Protein AF-A0A2T0BLF1-F1 (afdb_monomer)

pLDDT: mean 89.24, std 13.7, range [35.75, 98.69]

Structure (mmCIF, N/CA/C/O backbone):
data_AF-A0A2T0BLF1-F1
#
_entry.id   AF-A0A2T0BLF1-F1
#
loop_
_atom_site.group_PDB
_atom_site.id
_atom_site.type_symbol
_atom_site.label_atom_id
_atom_site.label_alt_id
_atom_site.label_comp_id
_atom_site.label_asym_id
_atom_site.label_entity_id
_atom_site.label_seq_id
_atom_site.pdbx_PDB_ins_code
_atom_site.Cartn_x
_atom_site.Cartn_y
_atom_site.Cartn_z
_atom_site.occupancy
_atom_site.B_iso_or_equiv
_atom_site.auth_seq_id
_atom_site.auth_comp_id
_atom_site.auth_asym_id
_atom_site.auth_atom_id
_atom_site.pdbx_PDB_model_num
ATOM 1 N N . MET A 1 1 ? -0.506 -10.602 37.613 1.00 50.25 1 MET A N 1
ATOM 2 C CA . MET A 1 1 ? -0.049 -10.912 36.234 1.00 50.25 1 MET A CA 1
ATOM 3 C C . MET A 1 1 ? -1.275 -11.401 35.475 1.00 50.25 1 MET A C 1
ATOM 5 O O . MET A 1 1 ? -1.813 -12.382 35.974 1.00 50.25 1 MET A O 1
ATOM 9 N N . PRO A 1 2 ? -1.836 -10.708 34.448 1.00 45.09 2 PRO A N 1
ATOM 10 C CA . PRO A 1 2 ? -1.282 -10.668 33.077 1.00 45.09 2 PRO A CA 1
ATOM 11 C C . PRO A 1 2 ? -1.835 -9.503 32.185 1.00 45.09 2 PRO A C 1
ATOM 13 O O . PRO A 1 2 ? -2.890 -9.637 31.576 1.00 45.09 2 PRO A O 1
ATOM 16 N N . ARG A 1 3 ? -1.154 -8.355 32.044 1.00 43.12 3 ARG A N 1
ATOM 17 C CA . ARG A 1 3 ? -1.547 -7.328 31.035 1.00 43.12 3 ARG A CA 1
ATOM 18 C C . ARG A 1 3 ? -0.714 -7.375 29.751 1.00 43.12 3 ARG A C 1
ATOM 20 O O . ARG A 1 3 ? -1.167 -6.913 28.720 1.00 43.12 3 ARG A O 1
ATOM 27 N N . ILE A 1 4 ? 0.479 -7.967 29.792 1.00 39.41 4 ILE A N 1
ATOM 28 C CA . ILE A 1 4 ? 1.386 -8.031 28.633 1.00 39.41 4 ILE A CA 1
ATOM 29 C C . ILE A 1 4 ? 0.916 -9.078 27.609 1.00 39.41 4 ILE A C 1
ATOM 31 O O . ILE A 1 4 ? 0.935 -8.818 26.409 1.00 39.41 4 ILE A O 1
ATOM 35 N N . TYR A 1 5 ? 0.397 -10.223 28.068 1.00 35.75 5 TYR A N 1
ATOM 36 C CA . TYR A 1 5 ? -0.096 -11.288 27.186 1.00 35.75 5 TYR A CA 1
ATOM 37 C C . TYR A 1 5 ? -1.321 -10.885 26.353 1.00 35.75 5 TYR A C 1
ATOM 39 O O . TYR A 1 5 ? -1.478 -11.378 25.237 1.00 35.75 5 TYR A O 1
ATOM 47 N N . SER A 1 6 ? -2.169 -9.971 26.847 1.00 52.12 6 SER A N 1
ATOM 48 C CA . SER A 1 6 ? -3.375 -9.566 26.115 1.00 52.12 6 SER A CA 1
ATOM 49 C C . SER A 1 6 ? -3.060 -8.740 24.864 1.00 52.12 6 SER A C 1
ATOM 51 O O . SER A 1 6 ? -3.814 -8.819 23.903 1.00 52.12 6 SER A O 1
ATOM 53 N N . TYR A 1 7 ? -1.944 -8.004 24.830 1.00 53.50 7 TYR A N 1
ATOM 54 C CA . TYR A 1 7 ? -1.519 -7.228 23.655 1.00 53.50 7 TYR A CA 1
ATOM 55 C C . TYR A 1 7 ? -0.563 -7.993 22.733 1.00 53.50 7 TYR A C 1
ATOM 57 O O . TYR A 1 7 ? -0.535 -7.730 21.532 1.00 53.50 7 TYR A O 1
ATOM 65 N N . PHE A 1 8 ? 0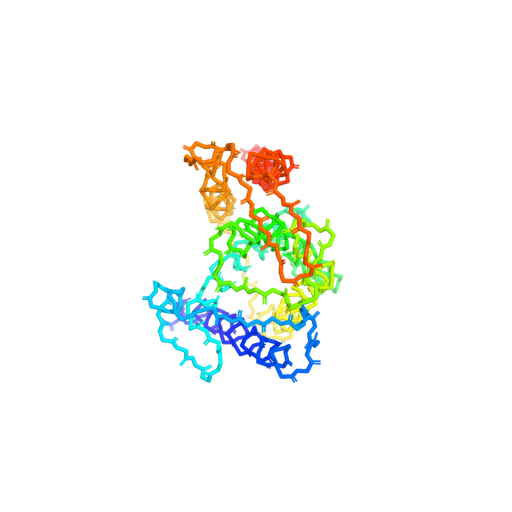.182 -8.965 23.269 1.00 59.72 8 PHE A N 1
ATOM 66 C CA . PHE A 1 8 ? 1.114 -9.777 22.485 1.00 59.72 8 PHE A CA 1
ATOM 67 C C . PHE A 1 8 ? 0.380 -10.671 21.475 1.00 59.72 8 PHE A C 1
ATOM 69 O O . PHE A 1 8 ? 0.769 -10.762 20.315 1.00 59.72 8 PHE A O 1
ATOM 76 N N . PHE A 1 9 ? -0.738 -11.271 21.891 1.00 67.25 9 PHE A N 1
ATOM 77 C CA . PHE A 1 9 ? -1.476 -12.218 21.059 1.00 67.25 9 PHE A CA 1
ATOM 78 C C . PHE A 1 9 ? -2.114 -11.582 19.801 1.00 67.25 9 PHE A C 1
ATOM 80 O O . PHE A 1 9 ? -1.948 -12.142 18.717 1.00 67.25 9 PHE A O 1
ATOM 87 N N . PRO A 1 10 ? -2.761 -10.396 19.863 1.00 82.12 10 PRO A N 1
ATOM 88 C CA . PRO A 1 10 ? -3.216 -9.690 18.664 1.00 82.12 10 PRO A CA 1
ATOM 89 C C . PRO A 1 10 ? -2.088 -9.328 17.692 1.00 82.12 10 PRO A C 1
ATOM 91 O O . PRO A 1 10 ? -2.273 -9.469 16.488 1.00 82.12 10 PRO A O 1
ATOM 94 N N . ALA A 1 11 ? -0.927 -8.891 18.192 1.00 85.25 11 ALA A N 1
ATOM 95 C CA . ALA A 1 11 ? 0.202 -8.518 17.340 1.00 85.25 11 ALA A CA 1
ATOM 96 C C . ALA A 1 11 ? 0.815 -9.739 16.633 1.00 85.25 11 ALA A C 1
ATOM 98 O O . ALA A 1 11 ? 1.053 -9.691 15.427 1.00 85.25 11 ALA A O 1
ATOM 99 N N . SER A 1 12 ? 1.007 -10.853 17.351 1.00 90.31 12 SER A N 1
ATOM 100 C CA . SER A 1 12 ? 1.487 -12.109 16.760 1.00 90.31 12 SER A CA 1
ATOM 101 C C . SER A 1 12 ? 0.500 -12.692 15.750 1.00 90.31 12 SER A C 1
ATOM 103 O O . SER A 1 12 ? 0.920 -13.190 14.709 1.00 90.31 12 SER A O 1
ATOM 105 N N . LEU A 1 13 ? -0.807 -12.607 16.020 1.00 93.31 13 LEU A N 1
ATOM 106 C CA . LEU A 1 13 ? -1.825 -13.036 15.063 1.00 93.31 13 LEU A CA 1
ATOM 107 C C . LEU A 1 13 ? -1.830 -12.147 13.819 1.00 93.31 13 LEU A C 1
ATOM 109 O O . LEU A 1 13 ? -1.896 -12.669 12.712 1.00 93.31 13 LEU A O 1
ATOM 113 N N . PHE A 1 14 ? -1.745 -10.824 13.989 1.00 94.56 14 PHE A N 1
ATOM 114 C CA . PHE A 1 14 ? -1.656 -9.902 12.861 1.00 94.56 14 PHE A CA 1
ATOM 115 C C . PHE A 1 14 ? -0.435 -10.228 11.996 1.00 94.56 14 PHE A C 1
ATOM 117 O O . PHE A 1 14 ? -0.588 -10.387 10.791 1.00 94.56 14 PHE A O 1
ATOM 124 N N . PHE A 1 15 ? 0.728 -10.456 12.617 1.00 95.56 15 PHE A N 1
ATOM 125 C CA . PHE A 1 15 ? 1.936 -10.913 11.927 1.00 95.56 15 PHE A CA 1
ATOM 126 C C . PHE A 1 15 ? 1.723 -12.224 11.166 1.00 95.56 15 PHE A C 1
ATOM 128 O O . PHE A 1 15 ? 2.067 -12.319 9.990 1.00 95.56 15 PHE A O 1
ATOM 135 N N . ALA A 1 16 ? 1.130 -13.233 11.807 1.00 96.62 16 ALA A N 1
ATOM 136 C CA . ALA A 1 16 ? 0.876 -14.521 11.171 1.00 96.62 16 ALA A CA 1
ATOM 137 C C . ALA A 1 16 ? -0.079 -14.389 9.973 1.00 96.62 16 ALA A C 1
ATOM 139 O O . ALA A 1 16 ? 0.187 -14.955 8.915 1.00 96.62 16 ALA A O 1
ATOM 140 N N . LEU A 1 17 ? -1.155 -13.607 10.114 1.00 97.06 17 LEU A N 1
ATOM 141 C CA . LEU A 1 17 ? -2.099 -13.332 9.031 1.00 97.06 17 LEU A CA 1
ATOM 142 C C . LEU A 1 17 ? -1.411 -12.610 7.873 1.00 97.06 17 LEU A C 1
ATOM 144 O O . LEU A 1 17 ? -1.502 -13.079 6.741 1.00 97.06 17 LEU A O 1
ATOM 148 N N . THR A 1 18 ? -0.695 -11.513 8.143 1.00 96.62 18 THR A N 1
ATOM 149 C CA . THR A 1 18 ? 0.013 -10.759 7.100 1.00 96.62 18 THR A CA 1
ATOM 150 C C . THR A 1 18 ? 1.019 -11.646 6.389 1.00 96.62 18 THR A C 1
ATOM 152 O O . THR A 1 18 ? 1.039 -11.665 5.164 1.00 96.62 18 THR A O 1
ATOM 155 N N . PHE A 1 19 ? 1.805 -12.422 7.137 1.00 96.31 19 PHE A N 1
ATOM 156 C CA . PHE A 1 19 ? 2.861 -13.265 6.589 1.00 96.31 19 PHE A CA 1
ATOM 157 C C . PHE A 1 19 ? 2.293 -14.366 5.693 1.00 96.31 19 PHE A C 1
ATOM 159 O O . PHE A 1 19 ? 2.685 -14.483 4.537 1.00 96.31 19 PHE A O 1
ATOM 166 N N . VAL A 1 20 ? 1.347 -15.157 6.208 1.00 97.19 20 VAL A N 1
ATOM 167 C CA . VAL A 1 20 ? 0.798 -16.308 5.478 1.00 97.19 20 VAL A CA 1
ATOM 168 C C . VAL A 1 20 ? 0.002 -15.853 4.259 1.00 97.19 20 VAL A C 1
ATOM 170 O O . VAL A 1 20 ? 0.138 -16.447 3.192 1.00 97.19 20 VAL A O 1
ATOM 173 N N . ILE A 1 21 ? -0.815 -14.805 4.392 1.00 97.75 21 ILE A N 1
ATOM 174 C CA . ILE A 1 21 ? -1.700 -14.357 3.311 1.00 97.75 21 ILE A CA 1
ATOM 175 C C . ILE A 1 21 ? -0.902 -13.681 2.199 1.00 97.75 21 ILE A C 1
ATOM 177 O O . ILE A 1 21 ? -1.089 -14.060 1.046 1.00 97.75 21 ILE A O 1
ATOM 181 N N . SER A 1 22 ? 0.015 -12.759 2.528 1.00 96.31 22 SER A N 1
ATOM 182 C CA . SER A 1 22 ? 0.867 -12.119 1.510 1.00 96.31 22 SER A CA 1
ATOM 183 C C . SER A 1 22 ? 1.691 -13.155 0.755 1.00 96.31 22 SER A C 1
ATOM 185 O O . SER A 1 22 ? 1.568 -13.247 -0.462 1.00 96.31 22 SER A O 1
ATOM 187 N N . TRP A 1 23 ? 2.398 -14.036 1.469 1.00 96.88 23 TRP A N 1
ATOM 188 C CA . TRP A 1 23 ? 3.181 -15.102 0.846 1.00 96.88 23 TRP A CA 1
ATOM 189 C C . TRP A 1 23 ? 2.334 -16.020 -0.050 1.00 96.88 23 TRP A C 1
ATOM 191 O O . TRP A 1 23 ? 2.773 -16.395 -1.138 1.00 96.88 23 TRP A O 1
ATOM 201 N N . SER A 1 24 ? 1.112 -16.367 0.375 1.00 97.31 24 SER A N 1
ATOM 202 C CA . SER A 1 24 ? 0.214 -17.233 -0.404 1.00 97.31 24 SER A CA 1
ATOM 203 C C . SER A 1 24 ? -0.274 -16.555 -1.683 1.00 97.31 24 SER A C 1
ATOM 205 O O . SER A 1 24 ? -0.261 -17.178 -2.741 1.00 97.31 24 SER A O 1
ATOM 207 N N . TYR A 1 25 ? -0.694 -15.290 -1.598 1.00 97.62 25 TYR A N 1
ATOM 208 C CA . TYR A 1 25 ? -1.150 -14.509 -2.753 1.00 97.62 25 TYR A CA 1
ATOM 209 C C . TYR A 1 25 ? -0.024 -14.306 -3.759 1.00 97.62 25 TYR A C 1
ATOM 211 O O . TYR A 1 25 ? -0.225 -14.408 -4.966 1.00 97.62 25 TYR A O 1
ATOM 219 N N . GLU A 1 26 ? 1.171 -14.056 -3.249 1.00 95.38 26 GLU A N 1
ATOM 220 C CA . GLU A 1 26 ? 2.351 -13.802 -4.054 1.00 95.38 26 GLU A CA 1
ATOM 221 C C . GLU A 1 26 ? 2.838 -15.056 -4.768 1.00 95.38 26 GLU A C 1
ATOM 223 O O . GLU A 1 26 ? 3.027 -15.058 -5.984 1.00 95.38 26 GLU A O 1
ATOM 228 N N . THR A 1 27 ? 2.903 -16.167 -4.037 1.00 96.12 27 THR A N 1
ATOM 229 C CA . THR A 1 27 ? 3.176 -17.485 -4.612 1.00 96.12 27 THR A CA 1
ATOM 230 C C . THR A 1 27 ? 2.133 -17.845 -5.672 1.00 96.12 27 THR A C 1
ATOM 232 O O . THR A 1 27 ? 2.492 -18.276 -6.768 1.00 96.12 27 THR A O 1
ATOM 235 N N . LEU A 1 28 ? 0.844 -17.631 -5.385 1.00 97.06 28 LEU A N 1
ATOM 236 C CA . LEU A 1 28 ? -0.236 -17.881 -6.340 1.00 97.06 28 LEU A CA 1
ATOM 237 C C . LEU A 1 28 ? -0.071 -17.036 -7.609 1.00 97.06 28 LEU A C 1
ATOM 239 O O . LEU A 1 28 ? -0.220 -17.571 -8.708 1.00 97.06 28 LEU A O 1
ATOM 243 N N . SER A 1 29 ? 0.282 -15.757 -7.476 1.00 96.75 29 SER A N 1
ATOM 244 C CA . SER A 1 29 ? 0.461 -14.867 -8.625 1.00 96.75 29 SER A CA 1
ATOM 245 C C . SER A 1 29 ? 1.652 -15.244 -9.480 1.00 96.75 29 SER A C 1
ATOM 247 O O . SER A 1 29 ? 1.535 -15.227 -10.700 1.00 96.75 29 SER A O 1
ATOM 249 N N . ILE A 1 30 ? 2.771 -15.634 -8.874 1.00 94.62 30 ILE A N 1
ATOM 250 C CA . ILE A 1 30 ? 3.952 -16.063 -9.629 1.00 94.62 30 ILE A CA 1
ATO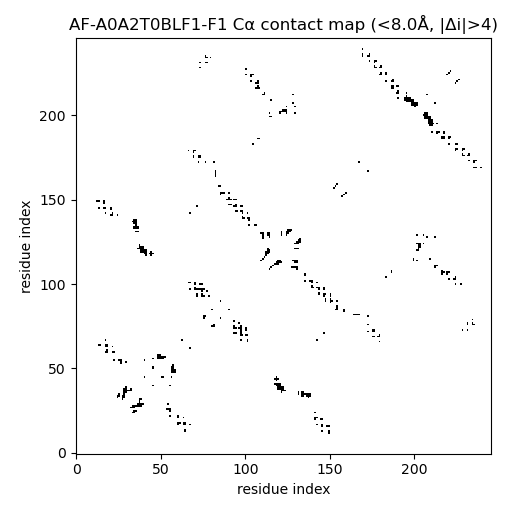M 251 C C . ILE A 1 30 ? 3.633 -17.319 -10.456 1.00 94.62 30 ILE A C 1
ATOM 253 O O . ILE A 1 30 ? 4.056 -17.422 -11.603 1.00 94.62 30 ILE A O 1
ATOM 257 N N . TYR A 1 31 ? 2.836 -18.252 -9.923 1.00 95.50 31 TYR A N 1
ATOM 258 C CA . TYR A 1 31 ? 2.474 -19.472 -10.656 1.00 95.50 31 TYR A CA 1
ATOM 259 C C . TYR A 1 31 ? 1.317 -19.307 -11.646 1.00 95.50 31 TYR A C 1
ATOM 261 O O . TYR A 1 31 ? 1.276 -20.012 -12.653 1.00 95.50 31 TYR A O 1
ATOM 26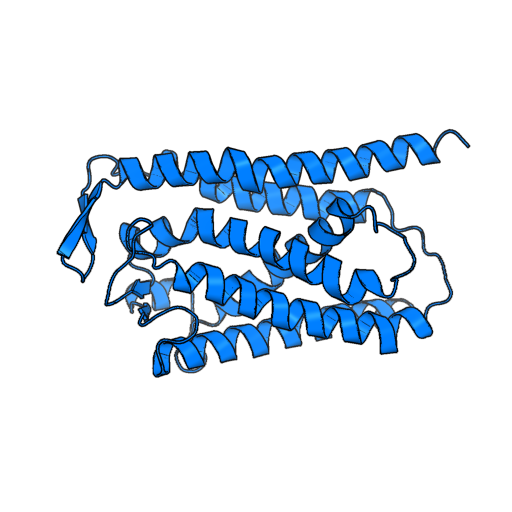9 N N . THR A 1 32 ? 0.345 -18.442 -11.357 1.00 96.31 32 THR A N 1
ATOM 270 C CA . THR A 1 32 ? -0.922 -18.383 -12.116 1.00 96.31 32 THR A CA 1
ATOM 271 C C . THR A 1 32 ? -1.155 -17.060 -12.835 1.00 96.31 32 THR A C 1
ATOM 273 O O . THR A 1 32 ? -2.000 -16.989 -13.724 1.00 96.31 32 THR A O 1
ATOM 276 N N . GLY A 1 33 ? -0.421 -16.011 -12.471 1.00 94.19 33 GLY A N 1
ATOM 277 C CA . GLY A 1 33 ? -0.654 -14.633 -12.900 1.00 94.19 33 GLY A CA 1
ATOM 278 C C . GLY A 1 33 ? -1.737 -13.900 -12.110 1.00 94.19 33 GLY A C 1
ATOM 279 O O . GLY A 1 33 ? -1.942 -12.711 -12.332 1.00 94.19 33 GLY A O 1
ATOM 280 N N . PHE A 1 34 ? -2.441 -14.562 -11.189 1.00 96.38 34 PHE A N 1
ATOM 281 C CA . PHE A 1 34 ? -3.456 -13.931 -10.344 1.00 96.38 34 PHE A CA 1
ATOM 282 C C . PHE A 1 34 ? -3.014 -13.896 -8.868 1.00 96.38 34 PHE A C 1
ATOM 284 O O . PHE A 1 34 ? -2.622 -14.938 -8.345 1.00 96.38 34 PHE A O 1
ATOM 291 N N . PRO A 1 35 ? -3.144 -12.761 -8.149 1.00 96.38 35 PRO A N 1
ATOM 292 C CA . PRO A 1 35 ? -3.858 -11.552 -8.568 1.00 96.38 35 PRO A CA 1
ATOM 293 C C . PRO A 1 35 ? -2.989 -10.422 -9.140 1.00 96.38 35 PRO A C 1
ATOM 295 O O . PRO A 1 35 ? -3.552 -9.469 -9.672 1.00 96.38 35 PRO A O 1
ATOM 298 N N . PHE A 1 36 ? -1.660 -10.493 -9.046 1.00 96.44 36 PHE A N 1
ATOM 299 C CA . PHE A 1 36 ? -0.776 -9.356 -9.340 1.00 96.44 36 PHE A CA 1
ATOM 300 C C . PHE A 1 36 ? -0.308 -9.267 -10.804 1.00 96.44 36 PHE A C 1
ATOM 302 O O . PHE A 1 36 ? 0.352 -8.298 -11.182 1.00 96.44 36 PHE A O 1
ATOM 309 N N . GLY A 1 37 ? -0.646 -10.249 -11.640 1.00 95.25 37 GLY A N 1
ATOM 310 C CA . GLY A 1 37 ? -0.105 -10.421 -12.990 1.00 95.25 37 GLY A CA 1
ATOM 311 C C . GLY A 1 37 ? 1.046 -11.430 -13.037 1.00 95.25 37 GLY A C 1
ATOM 312 O O . GLY A 1 37 ? 1.503 -11.924 -12.003 1.00 95.25 37 GLY A O 1
ATOM 313 N N . HIS A 1 38 ? 1.515 -11.741 -14.250 1.00 94.81 38 HIS A N 1
ATOM 314 C CA . HIS A 1 38 ? 2.721 -12.546 -14.470 1.00 94.81 38 HIS A CA 1
ATOM 315 C C . HIS A 1 38 ? 3.964 -11.681 -14.280 1.00 94.81 38 HIS A C 1
ATOM 317 O O . HIS A 1 38 ? 4.201 -10.738 -15.040 1.00 94.81 38 HIS A O 1
ATOM 323 N N . TYR A 1 39 ? 4.737 -11.988 -13.242 1.00 95.44 39 TYR A N 1
ATOM 324 C CA . TYR A 1 39 ? 6.003 -11.330 -12.953 1.00 95.44 39 TYR A CA 1
ATOM 325 C C . TYR A 1 39 ? 6.984 -12.297 -12.296 1.00 95.44 39 TYR A C 1
ATOM 327 O O . TYR A 1 39 ? 6.589 -13.307 -11.710 1.00 95.44 39 TYR A O 1
ATOM 335 N N . HIS A 1 40 ? 8.267 -11.954 -12.354 1.00 93.62 40 HIS A N 1
ATOM 336 C CA . HIS A 1 40 ? 9.322 -12.698 -11.676 1.00 93.62 40 HIS A CA 1
ATOM 337 C C . HIS A 1 40 ? 10.307 -11.758 -10.977 1.00 93.62 40 HIS A C 1
ATOM 339 O O . HIS A 1 40 ? 10.549 -10.633 -11.414 1.00 93.62 40 HIS A O 1
ATOM 345 N N . TYR A 1 41 ? 10.885 -12.240 -9.878 1.00 92.75 41 TYR A N 1
ATOM 346 C CA . TYR A 1 41 ? 11.971 -11.568 -9.169 1.00 92.75 41 TYR A CA 1
ATOM 347 C C . TYR A 1 41 ? 13.303 -11.791 -9.876 1.00 92.75 41 TYR A C 1
ATOM 349 O O . TYR A 1 41 ? 13.605 -12.922 -10.259 1.00 92.75 41 TYR A O 1
ATOM 357 N N . THR A 1 42 ? 14.124 -10.748 -9.979 1.00 90.94 42 THR A N 1
ATOM 358 C CA . THR A 1 42 ? 15.475 -10.875 -10.539 1.00 90.94 42 THR A CA 1
ATOM 359 C C . THR A 1 42 ? 16.472 -11.374 -9.491 1.00 90.94 42 THR A C 1
ATOM 361 O O . THR A 1 42 ? 16.295 -11.182 -8.281 1.00 90.94 42 THR A O 1
ATOM 364 N N . ASP A 1 43 ? 17.537 -12.035 -9.946 1.00 83.94 43 ASP A N 1
ATOM 365 C CA . ASP A 1 43 ? 18.534 -12.635 -9.051 1.00 83.94 43 ASP A CA 1
ATOM 366 C C . ASP A 1 43 ? 19.302 -11.568 -8.261 1.00 83.94 43 ASP A C 1
ATOM 368 O O . ASP A 1 43 ? 19.348 -11.630 -7.036 1.00 83.94 43 ASP A O 1
ATOM 372 N N . HIS A 1 44 ? 19.765 -10.507 -8.931 1.00 82.12 44 HIS A N 1
ATOM 373 C CA . HIS A 1 44 ? 20.435 -9.375 -8.276 1.00 82.12 44 HIS A CA 1
ATOM 374 C C . HIS A 1 44 ? 19.573 -8.733 -7.177 1.00 82.12 44 HIS A C 1
ATOM 376 O O . HIS A 1 44 ? 20.077 -8.312 -6.136 1.00 82.12 44 HIS A O 1
ATOM 382 N N . TYR A 1 45 ? 18.259 -8.649 -7.385 1.00 76.62 45 TYR A N 1
ATOM 383 C CA . TYR A 1 45 ? 17.368 -8.119 -6.362 1.00 76.62 45 TYR A CA 1
ATOM 384 C C . TYR A 1 45 ? 17.204 -9.083 -5.194 1.00 76.62 45 TYR A C 1
ATOM 386 O O . TYR A 1 45 ? 17.218 -8.657 -4.042 1.00 76.62 45 TYR A O 1
ATOM 394 N N . THR A 1 46 ? 17.127 -10.382 -5.478 1.00 75.81 46 THR A N 1
ATOM 395 C CA . THR A 1 46 ? 17.086 -11.429 -4.449 1.00 75.81 46 THR A CA 1
ATOM 396 C C . THR A 1 46 ? 18.318 -11.363 -3.538 1.00 75.81 46 THR A C 1
ATOM 398 O O . THR A 1 46 ? 18.178 -11.471 -2.321 1.00 75.81 46 THR A O 1
ATOM 401 N N . ASP A 1 47 ? 19.500 -11.084 -4.091 1.00 75.81 47 ASP A N 1
ATOM 402 C CA . ASP A 1 47 ? 20.727 -10.903 -3.303 1.00 75.81 47 ASP A CA 1
ATOM 403 C C . ASP A 1 47 ? 20.655 -9.690 -2.357 1.00 75.81 47 ASP A C 1
ATOM 405 O O . ASP A 1 47 ? 21.192 -9.724 -1.248 1.00 75.81 47 ASP A O 1
ATOM 409 N N . LEU A 1 48 ? 19.957 -8.622 -2.763 1.00 76.25 48 LEU A N 1
ATOM 410 C CA . LEU A 1 48 ? 19.778 -7.401 -1.968 1.00 76.25 48 LEU A CA 1
ATOM 411 C C . LEU A 1 48 ? 18.754 -7.565 -0.843 1.00 76.25 48 LEU A C 1
ATOM 413 O O . LEU A 1 48 ? 18.960 -7.046 0.255 1.00 76.25 48 LEU A O 1
ATOM 417 N N . ILE A 1 49 ? 17.630 -8.230 -1.126 1.00 77.19 49 ILE A N 1
ATOM 418 C CA . ILE A 1 49 ? 16.490 -8.304 -0.203 1.00 77.19 49 ILE A CA 1
ATOM 419 C C . ILE A 1 49 ? 16.372 -9.642 0.522 1.00 77.19 49 ILE A C 1
ATOM 421 O O . ILE A 1 49 ? 15.401 -9.844 1.237 1.00 77.19 49 ILE A O 1
ATOM 425 N N . GLY A 1 50 ? 17.343 -10.542 0.388 1.00 80.56 50 GLY A N 1
ATOM 426 C CA . GLY A 1 50 ? 17.459 -11.738 1.216 1.00 80.56 50 GLY A CA 1
ATOM 427 C C . GLY A 1 50 ? 16.773 -12.994 0.663 1.00 80.56 50 GLY A C 1
ATOM 428 O O . GLY A 1 50 ? 16.229 -13.007 -0.441 1.00 80.56 50 GLY A O 1
ATOM 429 N N . PRO A 1 51 ? 16.821 -14.100 1.431 1.00 87.31 51 PRO A N 1
ATOM 430 C CA . PRO A 1 51 ? 16.472 -15.423 0.929 1.00 87.31 51 PRO A CA 1
ATOM 431 C C . PRO A 1 51 ? 14.993 -15.539 0.551 1.00 87.31 51 PRO A C 1
ATOM 433 O O . PRO A 1 51 ? 14.113 -14.934 1.172 1.00 87.31 51 PRO A O 1
ATOM 436 N N . LYS A 1 52 ? 14.718 -16.390 -0.442 1.00 88.00 52 LYS A N 1
ATOM 437 C CA . LYS A 1 52 ? 13.358 -16.750 -0.846 1.00 88.00 52 LYS A CA 1
ATOM 438 C C . LYS A 1 52 ? 12.788 -17.833 0.068 1.00 88.00 52 LYS A C 1
ATOM 440 O O . LYS A 1 52 ? 13.443 -18.833 0.354 1.00 88.00 52 LYS A O 1
ATOM 445 N N . LEU A 1 53 ? 11.537 -17.657 0.477 1.00 89.06 53 LEU A N 1
ATOM 446 C CA . LEU A 1 53 ? 10.688 -18.733 0.965 1.00 89.06 53 LEU A CA 1
ATOM 447 C C . LEU A 1 53 ? 9.890 -19.265 -0.231 1.00 89.06 53 LEU A C 1
ATOM 449 O O . LEU A 1 53 ? 8.934 -18.636 -0.684 1.00 89.06 53 LEU A O 1
ATOM 453 N N . GLY A 1 54 ? 10.312 -20.398 -0.790 1.00 89.62 54 GLY A N 1
ATOM 454 C CA . GLY A 1 54 ? 9.797 -20.855 -2.082 1.00 89.62 54 GLY A CA 1
ATOM 455 C C . GLY A 1 54 ? 10.253 -19.918 -3.203 1.00 89.62 54 GLY A C 1
ATOM 456 O O . GLY A 1 54 ? 11.444 -19.844 -3.490 1.00 89.62 54 GLY A O 1
ATOM 457 N N . VAL A 1 55 ? 9.316 -19.191 -3.818 1.00 87.94 55 VAL A N 1
ATOM 458 C CA . VAL A 1 55 ? 9.587 -18.251 -4.928 1.00 87.94 55 VAL A CA 1
ATOM 459 C C . VAL A 1 55 ? 9.590 -16.778 -4.501 1.00 87.94 55 VAL A C 1
ATOM 461 O O . VAL A 1 55 ? 9.947 -15.911 -5.296 1.00 87.94 55 VAL A O 1
ATOM 464 N N . VAL A 1 56 ? 9.238 -16.498 -3.241 1.00 90.62 56 VAL A N 1
ATOM 465 C CA . VAL A 1 56 ? 9.001 -15.145 -2.718 1.00 90.62 56 VAL A CA 1
ATOM 466 C C . VAL A 1 56 ? 10.101 -14.740 -1.730 1.00 90.62 56 VAL A C 1
ATOM 468 O O . VAL A 1 56 ? 10.339 -15.477 -0.770 1.00 90.62 56 VAL A O 1
ATOM 471 N N . PRO A 1 57 ? 10.764 -13.585 -1.898 1.00 91.62 57 PRO A N 1
ATOM 472 C CA . PRO A 1 57 ? 11.725 -13.059 -0.927 1.00 91.62 57 PRO A CA 1
ATOM 473 C C . PRO A 1 57 ? 11.096 -12.774 0.446 1.00 91.62 57 PRO A C 1
ATOM 475 O O . PRO A 1 57 ? 10.094 -12.069 0.556 1.00 91.62 57 PRO A O 1
ATOM 478 N N . ILE A 1 58 ? 11.704 -13.278 1.525 1.00 90.75 58 ILE A N 1
ATOM 479 C CA . ILE A 1 58 ? 11.081 -13.257 2.862 1.00 90.75 58 ILE A CA 1
ATOM 480 C C . ILE A 1 58 ? 10.844 -11.845 3.421 1.00 90.75 58 ILE A C 1
ATOM 482 O O . ILE A 1 58 ? 9.919 -11.618 4.203 1.00 90.75 58 ILE A O 1
ATOM 486 N N . PHE A 1 59 ? 11.666 -10.877 3.013 1.00 90.44 59 PHE A N 1
ATOM 487 C CA . PHE A 1 59 ? 11.562 -9.489 3.463 1.00 90.44 59 PHE A CA 1
ATOM 488 C C . PHE A 1 59 ? 10.304 -8.773 2.962 1.00 90.44 59 PHE A C 1
ATOM 490 O O . PHE A 1 59 ? 9.895 -7.784 3.581 1.00 90.44 59 PHE A O 1
ATOM 497 N N . ILE A 1 60 ? 9.651 -9.281 1.911 1.00 90.19 60 ILE A N 1
ATOM 498 C CA . ILE A 1 60 ? 8.367 -8.745 1.446 1.00 90.19 60 ILE A CA 1
ATOM 499 C C . ILE A 1 60 ? 7.323 -8.894 2.554 1.00 90.19 60 ILE A C 1
ATOM 501 O O . ILE A 1 60 ? 6.724 -7.905 2.975 1.00 90.19 60 ILE A O 1
ATOM 505 N N . MET A 1 61 ? 7.205 -10.082 3.154 1.00 92.81 61 MET A N 1
ATOM 506 C CA . MET A 1 61 ? 6.244 -10.336 4.232 1.00 92.81 61 MET A CA 1
ATOM 507 C C . MET A 1 61 ? 6.484 -9.454 5.468 1.00 92.81 61 MET A C 1
ATOM 509 O O . MET A 1 61 ? 5.530 -8.968 6.080 1.00 92.81 61 MET A O 1
ATOM 513 N N . PHE A 1 62 ? 7.746 -9.197 5.829 1.00 93.75 62 PHE A N 1
ATOM 514 C CA . PHE A 1 62 ? 8.080 -8.297 6.941 1.00 93.75 62 PHE A CA 1
ATOM 515 C C . PHE A 1 62 ? 7.721 -6.840 6.644 1.00 93.75 62 PHE A C 1
ATOM 517 O O . PHE A 1 62 ? 7.182 -6.149 7.513 1.00 93.75 62 PHE A O 1
ATOM 524 N N . SER A 1 63 ? 7.979 -6.386 5.419 1.00 93.31 63 SER A N 1
ATOM 525 C CA . SER A 1 63 ? 7.619 -5.035 4.981 1.00 93.31 63 SER A CA 1
ATOM 526 C C . SER A 1 63 ? 6.099 -4.847 4.994 1.00 93.31 63 SER A C 1
ATOM 528 O O . SER A 1 63 ? 5.598 -3.851 5.523 1.00 93.31 63 SER A O 1
ATOM 530 N N . TYR A 1 64 ? 5.358 -5.856 4.529 1.00 94.62 64 TYR A N 1
ATOM 531 C CA . TYR A 1 64 ? 3.896 -5.873 4.545 1.00 94.62 64 TYR A CA 1
ATOM 532 C C . TYR A 1 64 ? 3.309 -5.878 5.953 1.00 94.62 64 TYR A C 1
ATOM 534 O O . TYR A 1 64 ? 2.327 -5.184 6.208 1.00 94.62 64 TYR A O 1
ATOM 542 N N . PHE A 1 65 ? 3.918 -6.597 6.895 1.00 96.50 65 PHE A N 1
ATOM 543 C CA . PHE A 1 65 ? 3.527 -6.505 8.299 1.00 96.50 65 PHE A CA 1
ATOM 544 C C . PHE A 1 65 ? 3.740 -5.092 8.860 1.00 96.50 65 PHE A C 1
ATOM 546 O O . PHE A 1 65 ? 2.835 -4.535 9.485 1.00 96.50 65 PHE A O 1
ATOM 553 N N . ALA A 1 66 ? 4.918 -4.502 8.626 1.00 95.81 66 ALA A N 1
ATOM 554 C CA . ALA A 1 66 ? 5.271 -3.194 9.167 1.00 95.81 66 ALA A CA 1
ATOM 555 C C . ALA A 1 66 ? 4.342 -2.092 8.635 1.00 95.81 66 ALA A C 1
ATOM 557 O O . ALA A 1 66 ? 3.685 -1.408 9.422 1.00 95.81 66 ALA A O 1
ATOM 558 N N . VAL A 1 67 ? 4.230 -1.950 7.312 1.00 97.38 67 VAL A N 1
ATOM 559 C CA . VAL A 1 67 ? 3.376 -0.921 6.693 1.00 97.38 67 VAL A CA 1
ATOM 560 C C . VAL A 1 67 ? 1.893 -1.266 6.850 1.00 97.38 67 VAL A C 1
ATOM 562 O O . VAL A 1 67 ? 1.071 -0.373 7.071 1.00 97.38 67 VAL A O 1
ATOM 565 N N . GLY A 1 68 ? 1.541 -2.553 6.853 1.00 97.88 68 GLY A N 1
ATOM 566 C CA . GLY A 1 68 ? 0.181 -3.020 7.110 1.00 97.88 68 GLY A CA 1
ATOM 567 C C . GLY A 1 68 ? -0.311 -2.630 8.502 1.00 97.88 68 GLY A C 1
ATOM 568 O O . GLY A 1 68 ? -1.432 -2.141 8.639 1.00 97.88 68 GLY A O 1
ATOM 569 N N . TYR A 1 69 ? 0.529 -2.749 9.534 1.00 97.00 69 TYR A N 1
ATOM 570 C CA . TYR A 1 69 ? 0.174 -2.301 10.884 1.00 97.00 69 TYR A CA 1
ATOM 571 C C . TYR A 1 69 ? -0.068 -0.786 10.936 1.00 97.00 69 TYR A C 1
ATOM 573 O O . TYR A 1 69 ? -1.061 -0.330 11.510 1.00 97.00 69 TYR A O 1
ATOM 581 N N . LEU A 1 70 ? 0.797 0.008 10.296 1.00 97.56 70 LEU A N 1
ATOM 582 C CA . LEU A 1 70 ? 0.614 1.461 10.205 1.00 97.56 70 LEU A CA 1
ATOM 583 C C . LEU A 1 70 ? -0.703 1.809 9.495 1.00 97.56 70 LEU A C 1
ATOM 585 O O . LEU A 1 70 ? -1.476 2.632 9.988 1.00 97.56 70 LEU A O 1
ATOM 589 N N . SER A 1 71 ? -0.999 1.119 8.396 1.00 98.44 71 SER A N 1
ATOM 590 C CA . SER A 1 71 ? -2.221 1.296 7.604 1.00 98.44 71 SER A CA 1
ATOM 591 C C . SER A 1 71 ? -3.484 0.892 8.375 1.00 98.44 71 SER A C 1
ATOM 593 O O . SER A 1 71 ? -4.516 1.566 8.289 1.00 98.44 71 SER A O 1
ATOM 595 N N . TRP A 1 72 ? -3.410 -0.156 9.204 1.00 97.50 72 TRP A N 1
ATOM 596 C CA . TRP A 1 72 ? -4.476 -0.532 10.140 1.00 97.50 72 TRP A CA 1
ATOM 597 C C . TRP A 1 72 ? -4.782 0.582 11.146 1.00 97.50 72 TRP A C 1
ATOM 599 O O . TRP A 1 72 ? -5.939 0.948 11.377 1.00 97.50 72 TRP A O 1
ATOM 609 N N . MET A 1 73 ? -3.736 1.154 11.743 1.00 95.88 73 MET A N 1
ATOM 610 C CA . MET A 1 73 ? -3.872 2.239 12.716 1.00 95.88 73 MET A CA 1
ATOM 611 C C . MET A 1 73 ? -4.419 3.516 12.068 1.00 95.88 73 MET A C 1
ATOM 613 O O . MET A 1 73 ? -5.324 4.146 12.620 1.00 95.88 73 MET A O 1
ATOM 617 N N . ILE A 1 74 ? -3.936 3.871 10.876 1.00 97.56 74 ILE A N 1
ATOM 618 C CA . ILE A 1 74 ? -4.424 5.033 10.123 1.00 97.56 74 ILE A CA 1
ATOM 619 C C . ILE A 1 74 ? -5.885 4.844 9.703 1.00 97.56 74 ILE A C 1
ATOM 621 O O . ILE A 1 74 ? -6.674 5.768 9.881 1.00 97.56 74 ILE A O 1
ATOM 625 N N . GLY A 1 75 ? -6.291 3.660 9.233 1.00 97.19 75 GLY A N 1
ATOM 626 C CA . GLY A 1 75 ? -7.690 3.389 8.868 1.00 97.19 75 GLY A CA 1
ATOM 627 C C . GLY A 1 75 ? -8.666 3.645 10.023 1.00 97.19 75 GLY A C 1
ATOM 628 O O . GLY A 1 75 ? -9.704 4.284 9.841 1.00 97.19 75 GLY A O 1
ATOM 629 N N . GLN A 1 76 ? -8.293 3.258 11.247 1.00 95.25 76 GLN A N 1
ATOM 630 C CA . GLN A 1 76 ? -9.067 3.585 12.452 1.00 95.25 76 GLN A CA 1
ATOM 631 C C . GLN A 1 76 ? -9.120 5.093 12.732 1.00 95.25 76 GLN A C 1
ATOM 633 O O . GLN A 1 76 ? -10.167 5.611 13.125 1.00 95.25 76 GLN A O 1
ATOM 638 N N . VAL A 1 77 ? -8.005 5.803 12.536 1.00 95.31 77 VAL A N 1
ATOM 639 C CA . VAL A 1 77 ? -7.930 7.260 12.719 1.00 95.31 77 VAL A CA 1
ATOM 640 C C . VAL A 1 77 ? -8.810 7.997 11.710 1.00 95.31 77 VAL A C 1
ATOM 642 O O . VAL A 1 77 ? -9.533 8.917 12.094 1.00 95.31 77 VAL A O 1
ATOM 645 N N . LEU A 1 78 ? -8.796 7.584 10.441 1.00 96.25 78 LEU A N 1
ATOM 646 C CA . LEU A 1 78 ? -9.599 8.200 9.383 1.00 96.25 78 LEU A CA 1
ATOM 647 C C . LEU A 1 78 ? -11.101 8.099 9.675 1.00 96.25 78 LEU A C 1
ATOM 649 O O . LEU A 1 78 ? -11.829 9.060 9.425 1.00 96.25 78 LEU A O 1
ATOM 653 N N . LEU A 1 79 ? -11.537 6.994 10.283 1.00 94.75 79 LEU A N 1
ATOM 654 C CA . LEU A 1 79 ? -12.933 6.723 10.646 1.00 94.75 79 LEU A CA 1
ATOM 655 C C . LEU A 1 79 ? -13.321 7.195 12.063 1.00 94.75 79 LEU A C 1
ATOM 657 O O . LEU A 1 79 ? -14.394 6.836 12.559 1.00 94.75 79 LEU A O 1
ATOM 661 N N . ASP A 1 80 ? -12.446 7.959 12.730 1.00 91.62 80 ASP A N 1
ATOM 662 C CA . ASP A 1 80 ? -12.612 8.474 14.101 1.00 91.62 80 ASP A CA 1
ATOM 663 C C . ASP A 1 80 ? -12.819 7.391 15.172 1.00 91.62 80 ASP A C 1
ATOM 665 O O . ASP A 1 80 ? -13.305 7.654 16.279 1.00 91.62 80 ASP A O 1
ATOM 669 N N . ARG A 1 81 ? -12.372 6.166 14.880 1.00 88.12 81 ARG A N 1
ATOM 670 C CA . ARG A 1 81 ? -12.520 4.991 15.747 1.00 88.12 81 ARG A CA 1
ATOM 671 C C . ARG A 1 81 ? -11.443 4.874 16.816 1.00 88.12 81 ARG A C 1
ATOM 673 O O . ARG A 1 81 ? -11.434 3.886 17.548 1.00 88.12 81 ARG A O 1
ATOM 680 N N . GLN A 1 82 ? -10.594 5.894 16.990 1.00 82.56 82 GLN A N 1
ATOM 681 C CA . GLN A 1 82 ? -9.634 5.900 18.098 1.00 82.56 82 GLN A CA 1
ATOM 682 C C . GLN A 1 82 ? -10.392 5.759 19.425 1.00 82.56 82 GLN A C 1
ATOM 684 O O . GLN A 1 82 ? -11.309 6.545 19.698 1.00 82.56 82 GLN A O 1
ATOM 689 N N . ASN A 1 83 ? -10.010 4.767 20.231 1.00 72.62 83 ASN A N 1
ATOM 690 C CA . ASN A 1 83 ? -10.587 4.459 21.547 1.00 72.62 83 ASN A CA 1
ATOM 691 C C . ASN A 1 83 ? -12.105 4.168 21.550 1.00 72.62 83 ASN A C 1
ATOM 693 O O . ASN A 1 83 ? -12.742 4.213 22.604 1.00 72.62 83 ASN A O 1
ATOM 697 N N . SER A 1 84 ? -12.702 3.875 20.391 1.00 73.31 84 SER A N 1
ATOM 698 C CA . SER A 1 84 ? -14.132 3.561 20.281 1.00 73.31 84 SER A CA 1
ATOM 699 C C . SER A 1 84 ? -14.400 2.066 20.443 1.00 73.31 84 SER A C 1
ATOM 701 O O . SER A 1 84 ? -13.518 1.231 20.232 1.00 73.31 84 SER A O 1
ATOM 703 N N . LYS A 1 85 ? -15.643 1.718 20.805 1.00 73.94 85 LYS A N 1
ATOM 704 C CA . LYS A 1 85 ? -16.086 0.322 20.758 1.00 73.94 85 LYS A CA 1
ATOM 705 C C . LYS A 1 85 ? -16.106 -0.169 19.322 1.00 73.94 85 LYS A C 1
ATOM 707 O O . LYS A 1 85 ? -16.700 0.494 18.480 1.00 73.94 85 LYS A O 1
ATOM 712 N N . PHE A 1 86 ? -15.473 -1.317 19.076 1.00 78.56 86 PHE A N 1
ATOM 713 C CA . PHE A 1 86 ? -15.437 -1.934 17.756 1.00 78.56 86 PHE A CA 1
ATOM 714 C C . PHE A 1 86 ? -16.859 -2.366 17.376 1.00 78.56 86 PHE A C 1
ATOM 716 O O . PHE A 1 86 ? -17.410 -3.316 17.938 1.00 78.56 86 PHE A O 1
ATOM 723 N N . GLY A 1 87 ? -17.493 -1.593 16.498 1.00 78.50 87 GLY A N 1
ATOM 724 C CA . GLY A 1 87 ? -18.875 -1.781 16.079 1.00 78.50 87 GLY A CA 1
ATOM 725 C C . GLY A 1 87 ? -19.032 -2.829 14.978 1.00 78.50 87 GLY A C 1
ATOM 726 O O . GLY A 1 87 ? -18.067 -3.340 14.416 1.00 78.50 87 GLY A O 1
ATOM 727 N N . GLY A 1 88 ? -20.284 -3.139 14.628 1.00 82.44 88 GLY A N 1
ATOM 728 C CA . GLY A 1 88 ? -20.588 -4.091 13.555 1.00 82.44 88 GLY A CA 1
ATOM 729 C C . GLY A 1 88 ? -20.116 -3.630 12.171 1.00 82.44 88 GLY A C 1
ATOM 730 O O . GLY A 1 88 ? -19.598 -4.448 11.419 1.00 82.44 88 GLY A O 1
ATOM 731 N N . ALA A 1 89 ? -20.256 -2.336 11.861 1.00 89.44 89 ALA A N 1
ATOM 732 C CA . ALA A 1 89 ? -19.812 -1.750 10.591 1.00 89.44 89 ALA A CA 1
ATOM 733 C C . ALA A 1 89 ? -18.279 -1.641 10.491 1.00 89.44 89 ALA A C 1
ATOM 735 O O . ALA A 1 89 ? -17.721 -1.831 9.413 1.00 89.44 89 ALA A O 1
ATOM 736 N N . ASP A 1 90 ? -17.604 -1.418 11.626 1.00 90.56 90 ASP A N 1
ATOM 737 C CA . ASP A 1 90 ? -16.142 -1.284 11.731 1.00 90.56 90 ASP A CA 1
ATOM 738 C C . ASP A 1 90 ? -15.403 -2.542 11.243 1.00 90.56 90 ASP A C 1
ATOM 740 O O . ASP A 1 90 ? -14.282 -2.462 10.747 1.00 90.56 90 ASP A O 1
ATOM 744 N N . VAL A 1 91 ? -16.076 -3.697 11.305 1.00 93.31 91 VAL A N 1
ATOM 745 C CA . VAL A 1 91 ? -15.605 -4.991 10.787 1.00 93.31 91 VAL A CA 1
ATOM 746 C C . VAL A 1 91 ? -15.286 -4.940 9.296 1.00 93.31 91 VAL A C 1
ATOM 748 O O . VAL A 1 91 ? -14.447 -5.714 8.856 1.00 93.31 91 VAL A O 1
ATOM 751 N N . PHE A 1 92 ? -15.941 -4.061 8.537 1.00 95.81 92 PHE A N 1
ATOM 752 C CA . PHE A 1 92 ? -15.756 -3.928 7.092 1.00 95.81 92 PHE A CA 1
ATOM 753 C C . PHE A 1 92 ? -15.119 -2.592 6.715 1.00 95.81 92 PHE A C 1
ATOM 755 O O . PHE A 1 92 ? -14.239 -2.551 5.858 1.00 95.81 92 PHE A O 1
ATOM 762 N N . THR A 1 93 ? -15.516 -1.496 7.367 1.00 96.50 93 THR A N 1
ATOM 763 C CA . THR A 1 93 ? -15.015 -0.162 7.011 1.00 96.50 93 THR A CA 1
ATOM 764 C C . THR A 1 93 ? -13.536 0.005 7.347 1.00 96.50 93 THR A C 1
ATOM 766 O O . THR A 1 93 ? -12.799 0.522 6.512 1.00 96.50 93 THR A O 1
ATOM 769 N N . ILE A 1 94 ? -13.065 -0.474 8.506 1.00 96.75 94 ILE A N 1
ATOM 770 C CA . ILE A 1 94 ? -11.641 -0.363 8.862 1.00 96.75 94 ILE A CA 1
ATOM 771 C C . ILE A 1 94 ? -10.770 -1.132 7.855 1.00 96.75 94 ILE A C 1
ATOM 773 O O . ILE A 1 94 ? -9.888 -0.496 7.281 1.00 96.75 94 ILE A O 1
ATOM 777 N N . PRO A 1 95 ? -11.023 -2.424 7.545 1.00 98.44 95 PRO A N 1
ATOM 778 C CA . PRO A 1 95 ? -10.252 -3.135 6.526 1.00 98.44 95 PRO A CA 1
ATOM 779 C C . PRO A 1 95 ? -10.200 -2.449 5.164 1.00 98.44 95 PRO A C 1
ATOM 781 O O . PRO A 1 95 ? -9.130 -2.394 4.568 1.00 98.44 95 PRO A O 1
ATOM 784 N N . VAL A 1 96 ? -11.322 -1.907 4.677 1.00 98.56 96 VAL A N 1
ATOM 785 C CA . VAL A 1 96 ? -11.370 -1.224 3.374 1.00 98.56 96 VAL A CA 1
ATOM 786 C C . VAL A 1 96 ? -10.467 0.008 3.368 1.00 98.56 96 VAL A C 1
ATOM 788 O O . VAL A 1 96 ? -9.629 0.151 2.481 1.00 98.56 96 VAL A O 1
ATOM 791 N N . PHE A 1 97 ? -10.597 0.887 4.365 1.00 98.50 97 PHE A N 1
ATOM 792 C CA . PHE A 1 97 ? -9.779 2.101 4.433 1.00 98.50 97 PHE A CA 1
ATOM 793 C C . PHE A 1 97 ? -8.303 1.776 4.679 1.00 98.50 97 PHE A C 1
ATOM 795 O O . PHE A 1 97 ? -7.433 2.404 4.084 1.00 98.50 97 PHE A O 1
ATOM 802 N N . SER A 1 98 ? -8.006 0.768 5.500 1.00 98.56 98 SER A N 1
ATOM 803 C CA . SER A 1 98 ? -6.636 0.301 5.719 1.00 98.56 98 SER A CA 1
ATOM 804 C C . SER A 1 98 ? -6.013 -0.312 4.465 1.00 98.56 98 SER A C 1
ATOM 806 O O . SER A 1 98 ? -4.842 -0.052 4.204 1.00 98.56 98 SER A O 1
ATOM 808 N N . ALA A 1 99 ? -6.775 -1.059 3.662 1.00 98.69 99 ALA A N 1
ATOM 809 C CA . ALA A 1 99 ? -6.311 -1.588 2.380 1.00 98.69 99 ALA A CA 1
ATOM 810 C C . ALA A 1 99 ? -6.002 -0.463 1.382 1.00 98.69 99 ALA A C 1
ATOM 812 O O . ALA A 1 99 ? -4.952 -0.487 0.748 1.00 98.69 99 ALA A O 1
ATOM 813 N N . PHE A 1 100 ? -6.846 0.575 1.306 1.00 98.62 100 PHE A N 1
ATOM 814 C CA . PHE A 1 100 ? -6.536 1.761 0.498 1.00 98.62 100 PHE A CA 1
ATOM 815 C C . PHE A 1 100 ? -5.235 2.431 0.944 1.00 98.62 100 PHE A C 1
ATOM 817 O O . PHE A 1 100 ? -4.375 2.686 0.109 1.00 98.62 100 PHE A O 1
ATOM 824 N N . VAL A 1 101 ? -5.063 2.678 2.248 1.00 98.56 101 VAL A N 1
ATOM 825 C CA . VAL A 1 101 ? -3.834 3.288 2.789 1.00 98.56 101 VAL A CA 1
ATOM 826 C C . VAL A 1 101 ? -2.602 2.427 2.496 1.00 98.56 101 VAL A C 1
ATOM 828 O O . VAL A 1 101 ? -1.539 2.969 2.202 1.00 98.56 101 VAL A O 1
ATOM 831 N N . MET A 1 102 ? -2.737 1.103 2.529 1.00 98.06 102 MET A N 1
ATOM 832 C CA . MET A 1 102 ? -1.647 0.197 2.179 1.00 98.06 102 MET A CA 1
ATOM 833 C C . MET A 1 102 ? -1.276 0.314 0.694 1.00 98.06 102 MET A C 1
ATOM 835 O O . MET A 1 102 ? -0.115 0.540 0.381 1.00 98.06 102 MET A O 1
ATOM 839 N N . VAL A 1 103 ? -2.256 0.288 -0.214 1.00 98.31 103 VAL A N 1
ATOM 840 C CA . VAL A 1 103 ? -2.014 0.372 -1.670 1.00 98.31 103 VAL A CA 1
ATOM 841 C C . VAL A 1 103 ? -1.448 1.729 -2.107 1.00 98.31 103 VAL A C 1
ATOM 843 O O . VAL A 1 103 ? -0.751 1.809 -3.118 1.00 98.31 103 VAL A O 1
ATOM 846 N N . LEU A 1 104 ? -1.677 2.806 -1.343 1.00 98.00 104 LEU A N 1
ATOM 847 C CA . LEU A 1 104 ? -0.991 4.083 -1.589 1.00 98.00 104 LEU A CA 1
ATOM 848 C C . LEU A 1 104 ? 0.535 3.942 -1.519 1.00 98.00 104 LEU A C 1
ATOM 850 O O . LEU A 1 104 ? 1.236 4.637 -2.251 1.00 98.00 104 LEU A O 1
ATOM 854 N N . TRP A 1 105 ? 1.046 3.053 -0.665 1.00 97.81 105 TRP A N 1
ATOM 855 C CA . TRP A 1 105 ? 2.478 2.786 -0.581 1.00 97.81 105 TRP A CA 1
ATOM 856 C C . TRP A 1 105 ? 2.995 2.079 -1.839 1.00 97.81 105 TRP A C 1
ATOM 858 O O . TRP A 1 105 ? 3.972 2.549 -2.424 1.00 97.81 105 TRP A O 1
ATOM 868 N N . ASP A 1 106 ? 2.298 1.038 -2.305 1.00 96.62 106 ASP A N 1
ATOM 869 C CA . ASP A 1 106 ? 2.646 0.309 -3.535 1.00 96.62 106 ASP A CA 1
ATOM 870 C C . ASP A 1 106 ? 2.649 1.253 -4.754 1.00 96.62 106 ASP A C 1
ATOM 872 O O . ASP A 1 106 ? 3.582 1.256 -5.562 1.00 96.62 106 ASP A O 1
ATOM 876 N N . LEU A 1 107 ? 1.660 2.154 -4.847 1.00 97.00 107 LEU A N 1
ATOM 877 C CA . LEU A 1 107 ? 1.580 3.173 -5.904 1.00 97.00 107 LEU A CA 1
ATOM 878 C C . LEU A 1 107 ? 2.792 4.115 -5.943 1.00 97.00 107 LEU A C 1
ATOM 880 O O . LEU A 1 107 ? 3.143 4.601 -7.016 1.00 97.00 107 LEU A O 1
ATOM 884 N N . CYS A 1 108 ? 3.424 4.387 -4.799 1.00 96.44 108 CYS A N 1
ATOM 885 C CA . CYS A 1 108 ? 4.553 5.316 -4.705 1.00 96.44 108 CYS A CA 1
ATOM 886 C C . CYS A 1 108 ? 5.911 4.664 -4.992 1.00 96.44 108 CYS A C 1
ATOM 888 O O . CYS A 1 108 ? 6.891 5.382 -5.197 1.00 96.44 108 CYS A O 1
ATOM 890 N N . PHE A 1 109 ? 5.992 3.332 -4.992 1.00 92.69 109 PHE A N 1
ATOM 891 C CA . PHE A 1 109 ? 7.264 2.610 -5.041 1.00 92.69 109 PHE A CA 1
ATOM 892 C C . PHE A 1 109 ? 7.372 1.637 -6.216 1.00 92.69 109 PHE A C 1
ATOM 894 O O . PHE A 1 109 ? 8.456 1.532 -6.798 1.00 92.69 109 PHE A O 1
ATOM 901 N N . ASP A 1 110 ? 6.280 0.969 -6.603 1.00 96.62 110 ASP A N 1
ATOM 902 C CA . ASP A 1 110 ? 6.332 -0.165 -7.530 1.00 96.62 110 ASP A CA 1
ATOM 903 C C . ASP A 1 110 ? 6.992 0.167 -8.868 1.00 96.62 110 ASP A C 1
ATOM 905 O O . ASP A 1 110 ? 7.906 -0.565 -9.246 1.00 96.62 110 ASP A O 1
ATOM 909 N N . PRO A 1 111 ? 6.657 1.261 -9.583 1.00 96.94 111 PRO A N 1
ATOM 910 C CA . PRO A 1 111 ? 7.341 1.575 -10.835 1.00 96.94 111 PRO A CA 1
ATOM 911 C C . PRO A 1 111 ? 8.840 1.817 -10.694 1.00 96.94 111 PRO A C 1
ATOM 913 O O . PRO A 1 111 ? 9.623 1.481 -11.579 1.00 96.94 111 PRO A O 1
ATOM 916 N N . PHE A 1 112 ? 9.270 2.395 -9.575 1.00 96.06 112 PHE A N 1
ATOM 917 C CA . PHE A 1 112 ? 10.689 2.621 -9.349 1.00 96.06 112 PHE A CA 1
ATOM 918 C C . PHE A 1 112 ? 11.409 1.313 -9.010 1.00 96.06 112 PHE A C 1
ATOM 920 O O . PHE A 1 112 ? 12.503 1.051 -9.510 1.00 96.06 112 PHE A O 1
ATOM 927 N N . ALA A 1 113 ? 10.796 0.471 -8.184 1.00 94.69 113 ALA A N 1
ATOM 928 C CA . ALA A 1 113 ? 11.357 -0.810 -7.778 1.00 94.69 113 ALA A CA 1
ATOM 929 C C . ALA A 1 113 ? 11.399 -1.833 -8.922 1.00 94.69 113 ALA A C 1
ATOM 931 O O . ALA A 1 113 ? 12.397 -2.531 -9.093 1.00 94.69 113 ALA A O 1
ATOM 932 N N . SER A 1 114 ? 10.340 -1.886 -9.724 1.00 95.44 114 SER A N 1
ATOM 933 C CA . SER A 1 114 ? 10.204 -2.817 -10.843 1.00 95.44 114 SER A CA 1
ATOM 934 C C . SER A 1 114 ? 10.866 -2.302 -12.112 1.00 95.44 114 SER A C 1
ATOM 936 O O . SER A 1 114 ? 11.800 -2.915 -12.606 1.00 95.44 114 SER A O 1
ATOM 938 N N . THR A 1 115 ? 10.451 -1.152 -12.631 1.00 95.62 115 THR A N 1
ATOM 939 C CA . THR A 1 115 ? 10.896 -0.694 -13.948 1.00 95.62 115 THR A CA 1
ATOM 940 C C . THR A 1 115 ? 12.281 -0.082 -13.882 1.00 95.62 115 THR A C 1
ATOM 942 O O . THR A 1 115 ? 13.135 -0.444 -14.681 1.00 95.62 115 THR A O 1
ATOM 945 N N . VAL A 1 116 ? 12.556 0.794 -12.910 1.00 95.12 116 VAL A N 1
ATOM 946 C CA . VAL A 1 116 ? 13.866 1.469 -12.834 1.00 95.12 116 VAL A CA 1
ATOM 947 C C . VAL A 1 116 ? 14.939 0.568 -12.222 1.00 95.12 116 VAL A C 1
ATOM 949 O O . VAL A 1 116 ? 16.045 0.484 -12.751 1.00 95.12 116 VAL A O 1
ATOM 952 N N . ARG A 1 117 ? 14.636 -0.103 -11.105 1.00 93.50 1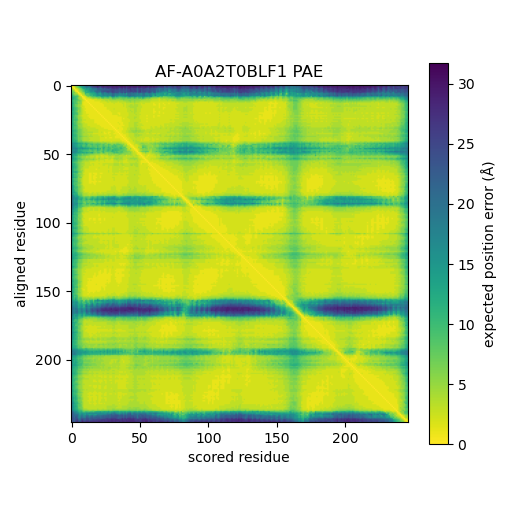17 ARG A N 1
ATOM 953 C CA . ARG A 1 117 ? 15.597 -0.972 -10.401 1.00 93.50 117 ARG A CA 1
ATOM 954 C C . ARG A 1 117 ? 15.595 -2.424 -10.871 1.00 93.50 117 ARG A C 1
ATOM 956 O O . ARG A 1 117 ? 16.484 -3.162 -10.455 1.00 93.50 117 ARG A O 1
ATOM 963 N N . GLN A 1 118 ? 14.625 -2.833 -11.690 1.00 93.44 118 GLN A N 1
ATOM 964 C CA . GLN A 1 118 ? 14.488 -4.216 -12.157 1.00 93.44 118 GLN A CA 1
ATOM 965 C C . GLN A 1 118 ? 14.475 -5.228 -11.009 1.00 93.44 118 GLN A C 1
ATOM 967 O O . GLN A 1 118 ? 15.074 -6.294 -11.101 1.00 93.44 118 GLN A O 1
ATOM 972 N N . GLY A 1 119 ? 13.804 -4.883 -9.905 1.00 91.88 119 GLY A N 1
ATOM 973 C CA . GLY A 1 119 ? 13.692 -5.753 -8.737 1.00 91.88 119 GLY A CA 1
ATOM 974 C C . GLY A 1 119 ? 12.788 -6.957 -8.985 1.00 91.88 119 GLY A C 1
ATOM 975 O O . GLY A 1 119 ? 13.117 -8.107 -8.686 1.00 91.88 119 GLY A O 1
ATOM 976 N N . TRP A 1 120 ? 11.658 -6.675 -9.613 1.00 93.88 120 TRP A N 1
ATOM 977 C CA . TRP A 1 120 ? 10.744 -7.650 -10.174 1.00 93.88 120 TRP A CA 1
ATOM 978 C C . TRP A 1 120 ? 10.182 -7.090 -11.471 1.00 93.88 120 TRP A C 1
ATOM 980 O O . TRP A 1 120 ? 10.044 -5.876 -11.621 1.00 93.88 120 TRP A O 1
ATOM 990 N N . ILE A 1 121 ? 9.900 -7.966 -12.426 1.00 94.88 121 ILE A N 1
ATOM 991 C CA . ILE A 1 121 ? 9.556 -7.554 -13.783 1.00 94.88 121 ILE A CA 1
ATOM 992 C C . ILE A 1 121 ? 8.248 -8.216 -14.180 1.00 94.88 121 ILE A C 1
ATOM 994 O O . ILE A 1 121 ? 8.154 -9.442 -14.184 1.00 94.88 121 ILE A O 1
ATOM 998 N N . TRP A 1 122 ? 7.255 -7.399 -14.534 1.00 97.00 122 TRP A N 1
ATOM 999 C CA . TRP A 1 122 ? 6.023 -7.866 -15.164 1.00 97.00 122 TRP A CA 1
ATOM 1000 C C . TRP A 1 122 ? 6.267 -8.189 -16.634 1.00 97.00 122 TRP A C 1
ATOM 1002 O O . TRP A 1 122 ? 6.717 -7.337 -17.401 1.00 97.00 122 TRP A O 1
ATOM 1012 N N . GLU A 1 123 ? 5.938 -9.413 -17.036 1.00 95.00 123 GLU A N 1
ATOM 1013 C CA . GLU A 1 123 ? 6.252 -9.944 -18.369 1.00 95.00 123 GLU A CA 1
ATOM 1014 C C . GLU A 1 123 ? 5.485 -9.215 -19.474 1.00 95.00 123 GLU A C 1
ATOM 1016 O O . GLU A 1 123 ? 6.037 -8.893 -20.523 1.00 95.00 123 GLU A O 1
ATOM 1021 N N . ASN A 1 124 ? 4.221 -8.889 -19.209 1.00 93.88 124 ASN A N 1
ATOM 1022 C CA . ASN A 1 124 ? 3.349 -8.171 -20.139 1.00 93.88 124 ASN A CA 1
ATOM 1023 C C . ASN A 1 124 ? 3.365 -6.648 -19.932 1.00 93.88 124 ASN A C 1
ATOM 1025 O O . ASN A 1 124 ? 2.556 -5.947 -20.544 1.00 93.88 124 ASN A O 1
ATOM 1029 N N . GLY A 1 125 ? 4.244 -6.141 -19.061 1.00 93.69 125 GLY A N 1
ATOM 1030 C CA . GLY A 1 125 ? 4.283 -4.734 -18.679 1.00 93.69 125 GLY A CA 1
ATOM 1031 C C . GLY A 1 125 ? 2.960 -4.230 -18.091 1.00 93.69 125 GLY A C 1
ATOM 1032 O O . GLY A 1 125 ? 2.127 -4.982 -17.579 1.00 93.69 125 GLY A O 1
ATOM 1033 N N . GLY A 1 126 ? 2.753 -2.917 -18.160 1.00 95.19 126 GLY A N 1
ATOM 1034 C CA . GLY A 1 126 ? 1.576 -2.288 -17.583 1.00 95.19 126 GLY A CA 1
ATOM 1035 C C . GLY A 1 126 ? 1.488 -0.792 -17.838 1.00 95.19 126 GLY A C 1
ATOM 1036 O O . GLY A 1 126 ? 2.457 -0.137 -18.220 1.00 95.19 126 GLY A O 1
ATOM 1037 N N . GLY A 1 127 ? 0.278 -0.254 -17.678 1.00 94.69 127 GLY A N 1
ATOM 1038 C CA . GLY A 1 127 ? -0.033 1.137 -18.020 1.00 94.69 127 GLY A CA 1
ATOM 1039 C C . GLY A 1 127 ? 0.587 2.164 -17.078 1.00 94.69 127 GLY A C 1
ATOM 1040 O O . GLY A 1 127 ? 0.783 3.306 -17.480 1.00 94.69 127 GLY A O 1
ATOM 1041 N N . PHE A 1 128 ? 0.924 1.767 -15.852 1.00 96.88 128 PHE A N 1
ATOM 1042 C CA . PHE A 1 128 ? 1.554 2.650 -14.884 1.00 96.88 128 PHE A CA 1
ATOM 1043 C C . PHE A 1 128 ? 3.053 2.362 -14.851 1.00 96.88 128 PHE A C 1
ATOM 1045 O O . PHE A 1 128 ? 3.551 1.649 -13.984 1.00 96.88 128 PHE A O 1
ATOM 1052 N N . PHE A 1 129 ? 3.748 2.867 -15.877 1.00 96.88 129 PHE A N 1
ATOM 1053 C CA . PHE A 1 129 ? 5.198 2.744 -16.046 1.00 96.88 129 PHE A CA 1
ATOM 1054 C C . PHE A 1 129 ? 5.708 1.297 -15.982 1.00 96.88 129 PHE A C 1
ATOM 1056 O O . PHE A 1 129 ? 6.683 1.015 -15.294 1.00 96.88 129 PHE A O 1
ATOM 1063 N N . GLY A 1 130 ? 5.030 0.362 -16.652 1.00 95.81 130 GLY A N 1
ATOM 1064 C CA . GLY A 1 130 ? 5.386 -1.061 -16.630 1.00 95.81 130 GLY A CA 1
ATOM 1065 C C . GLY A 1 130 ? 4.653 -1.890 -15.574 1.00 95.81 130 GLY A C 1
ATOM 1066 O O . GLY A 1 130 ? 4.691 -3.115 -15.652 1.00 95.81 130 GLY A O 1
ATOM 1067 N N . VAL A 1 131 ? 3.926 -1.256 -14.646 1.00 97.62 131 VAL A N 1
ATOM 1068 C CA . VAL A 1 131 ? 3.133 -1.947 -13.618 1.00 97.62 131 VAL A CA 1
ATOM 1069 C C . VAL A 1 131 ? 1.669 -2.074 -14.064 1.00 97.62 131 VAL A C 1
ATOM 1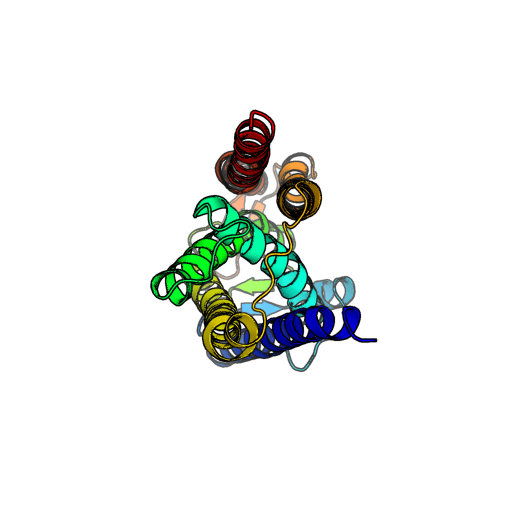071 O O . VAL A 1 131 ? 1.046 -1.068 -14.437 1.00 97.62 131 VAL A O 1
ATOM 1074 N N . PRO A 1 132 ? 1.082 -3.287 -14.093 1.00 97.25 132 PRO A N 1
ATOM 1075 C CA . PRO A 1 132 ? -0.303 -3.477 -14.507 1.00 97.25 132 PRO A CA 1
ATOM 1076 C C . PRO A 1 132 ? -1.273 -3.020 -13.413 1.00 97.25 132 PRO A C 1
ATOM 1078 O O . PRO A 1 132 ? -1.020 -3.192 -12.226 1.00 97.25 132 PRO A O 1
ATOM 1081 N N . ILE A 1 133 ? -2.454 -2.523 -13.800 1.00 96.69 133 ILE A N 1
ATOM 1082 C CA . ILE A 1 133 ? -3.505 -2.149 -12.832 1.00 96.69 133 ILE A CA 1
ATOM 1083 C C . ILE A 1 133 ? -3.931 -3.331 -11.943 1.00 96.69 133 ILE A C 1
ATOM 1085 O O . ILE A 1 133 ? -4.302 -3.138 -10.786 1.00 96.69 133 ILE A O 1
ATOM 1089 N N . GLY A 1 134 ? -3.826 -4.557 -12.471 1.00 97.00 134 GLY A N 1
ATOM 1090 C CA . GLY A 1 134 ? -4.083 -5.793 -11.735 1.00 97.00 134 GLY A CA 1
ATOM 1091 C C . GLY A 1 134 ? -3.222 -5.935 -10.480 1.00 97.00 134 GLY A C 1
ATOM 1092 O O . GLY A 1 134 ? -3.736 -6.396 -9.471 1.00 97.00 134 GLY A O 1
ATOM 1093 N N . ASN A 1 135 ? -1.978 -5.439 -10.489 1.00 97.75 135 ASN A N 1
ATOM 1094 C CA . ASN A 1 135 ? -1.112 -5.434 -9.310 1.00 97.75 135 ASN A CA 1
ATOM 1095 C C . ASN A 1 135 ? -1.754 -4.686 -8.131 1.00 97.75 135 ASN A C 1
ATOM 1097 O O . ASN A 1 135 ? -1.931 -5.254 -7.058 1.00 97.75 135 ASN A O 1
ATOM 1101 N N . TYR A 1 136 ? -2.200 -3.448 -8.350 1.00 98.00 136 TYR A N 1
ATOM 1102 C CA . TYR A 1 136 ? -2.798 -2.626 -7.291 1.00 98.00 136 TYR A CA 1
ATOM 1103 C C . TYR A 1 136 ? -4.132 -3.185 -6.793 1.00 98.00 136 TYR A C 1
ATOM 1105 O O . TYR A 1 136 ? -4.410 -3.165 -5.594 1.00 98.00 136 TYR A O 1
ATOM 1113 N N . LEU A 1 137 ? -4.951 -3.733 -7.697 1.00 98.31 137 LEU A N 1
ATOM 1114 C CA . LEU A 1 137 ? -6.190 -4.420 -7.322 1.00 98.31 137 LEU A CA 1
ATOM 1115 C C . LEU A 1 137 ? -5.905 -5.711 -6.540 1.00 98.31 137 LEU A C 1
ATOM 1117 O O . LEU A 1 137 ? -6.617 -6.031 -5.586 1.00 98.31 137 LEU A O 1
ATOM 1121 N N . GLY A 1 138 ? -4.849 -6.430 -6.914 1.00 98.19 138 GLY A N 1
ATOM 1122 C CA . GLY A 1 138 ? -4.379 -7.611 -6.209 1.00 98.19 138 GLY A CA 1
ATOM 1123 C C . GLY A 1 138 ? -3.880 -7.281 -4.810 1.00 98.19 138 GLY A C 1
ATOM 1124 O O . GLY A 1 138 ? -4.263 -7.965 -3.861 1.00 98.19 138 GLY A O 1
ATOM 1125 N N . TRP A 1 139 ? -3.093 -6.213 -4.647 1.00 97.94 139 TRP A N 1
ATOM 1126 C CA . TRP A 1 139 ? -2.600 -5.792 -3.332 1.00 97.94 139 TRP A CA 1
ATOM 1127 C C . TRP A 1 139 ? -3.718 -5.257 -2.456 1.00 97.94 139 TRP A C 1
ATOM 1129 O O . TRP A 1 139 ? -3.769 -5.579 -1.266 1.00 97.94 139 TRP A O 1
ATOM 1139 N N . PHE A 1 140 ? -4.694 -4.564 -3.044 1.00 98.62 140 PHE A N 1
ATOM 1140 C CA . PHE A 1 140 ? -5.926 -4.217 -2.348 1.00 98.62 140 PHE A CA 1
ATOM 1141 C C . PHE A 1 140 ? -6.637 -5.470 -1.821 1.00 98.62 140 PHE A C 1
ATOM 1143 O O . PHE A 1 140 ? -6.954 -5.541 -0.636 1.00 98.62 140 PHE A O 1
ATOM 1150 N N . LEU A 1 141 ? -6.842 -6.488 -2.665 1.00 98.56 141 LEU A N 1
ATOM 1151 C CA . LEU A 1 141 ? -7.498 -7.737 -2.267 1.00 98.56 141 LEU A CA 1
ATOM 1152 C C . LEU A 1 141 ? -6.704 -8.493 -1.190 1.00 98.56 141 LEU A C 1
ATOM 1154 O O . LEU A 1 141 ? -7.285 -8.951 -0.203 1.00 98.56 141 LEU A O 1
ATOM 1158 N N . CYS A 1 142 ? -5.388 -8.622 -1.363 1.00 98.44 142 CYS A N 1
ATOM 1159 C CA . CYS A 1 142 ? -4.490 -9.285 -0.418 1.00 98.44 142 CYS A CA 1
ATOM 1160 C C . CYS A 1 142 ? -4.555 -8.620 0.962 1.00 98.44 142 CYS A C 1
ATOM 1162 O O . CYS A 1 142 ? -4.800 -9.274 1.980 1.00 98.44 142 CYS A O 1
ATOM 1164 N N . THR A 1 143 ? -4.393 -7.297 0.986 1.00 98.38 143 THR A N 1
ATOM 1165 C CA . THR A 1 143 ? -4.339 -6.520 2.225 1.00 98.38 143 THR A CA 1
ATOM 1166 C C . THR A 1 143 ? -5.691 -6.449 2.909 1.00 98.38 143 THR A C 1
ATOM 1168 O O . THR A 1 143 ? -5.792 -6.709 4.111 1.00 98.38 143 THR A O 1
ATOM 1171 N N . TYR A 1 144 ? -6.758 -6.248 2.136 1.00 98.69 144 TYR A N 1
ATOM 1172 C CA . TYR A 1 144 ? -8.124 -6.379 2.623 1.00 98.69 144 TYR A CA 1
ATOM 1173 C C . TYR A 1 144 ? -8.364 -7.744 3.276 1.00 98.69 144 TYR A C 1
ATOM 1175 O O . TYR A 1 144 ? -8.953 -7.795 4.350 1.00 98.69 144 TYR A O 1
ATOM 1183 N N . THR A 1 145 ? -7.871 -8.842 2.696 1.00 98.62 145 THR A N 1
ATOM 1184 C CA . THR A 1 145 ? -8.094 -10.196 3.229 1.00 98.62 145 THR A CA 1
ATOM 1185 C C . THR A 1 145 ? -7.498 -10.366 4.627 1.00 98.62 145 THR A C 1
ATOM 1187 O O . THR A 1 145 ? -8.210 -10.778 5.549 1.00 98.62 145 THR A O 1
ATOM 1190 N N . PHE A 1 146 ? -6.227 -10.001 4.839 1.00 98.19 146 PHE A N 1
ATOM 1191 C CA . PHE A 1 146 ? -5.635 -10.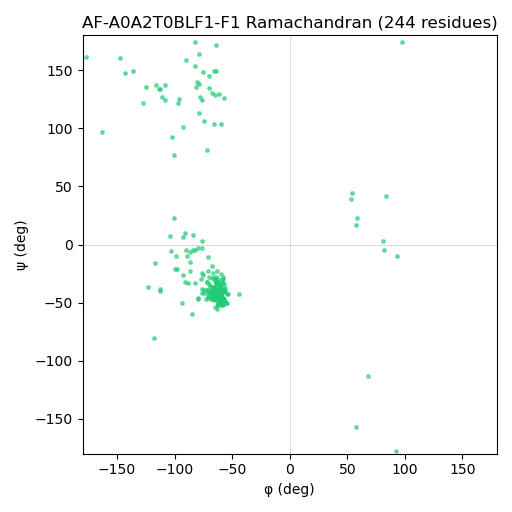126 6.177 1.00 98.19 146 PHE A CA 1
ATOM 1192 C C . PHE A 1 146 ? -6.221 -9.116 7.175 1.00 98.19 146 PHE A C 1
ATOM 1194 O O . PHE A 1 146 ? -6.429 -9.465 8.341 1.00 98.19 146 PHE A O 1
ATOM 1201 N N . PHE A 1 147 ? -6.578 -7.903 6.735 1.00 98.31 147 PHE A N 1
ATOM 1202 C CA . PHE A 1 147 ? -7.266 -6.931 7.586 1.00 98.31 147 PHE A CA 1
ATOM 1203 C C . PHE A 1 147 ? -8.668 -7.400 7.979 1.00 98.31 147 PHE A C 1
ATOM 1205 O O . PHE A 1 147 ? -9.071 -7.247 9.132 1.00 98.31 147 PHE A O 1
ATOM 1212 N N . GLN A 1 148 ? -9.407 -8.003 7.051 1.00 98.12 148 GLN A N 1
ATOM 1213 C CA . GLN A 1 148 ? -10.763 -8.489 7.271 1.00 98.12 148 GLN A CA 1
ATOM 1214 C C . GLN A 1 148 ? -10.780 -9.654 8.261 1.00 98.12 148 GLN A C 1
ATOM 1216 O O . GLN A 1 148 ? -11.611 -9.674 9.173 1.00 98.12 148 GLN A O 1
ATOM 1221 N N . LEU A 1 149 ? -9.846 -10.599 8.131 1.00 97.06 149 LEU A N 1
ATOM 1222 C CA . LEU A 1 149 ? -9.699 -11.703 9.082 1.00 97.06 149 LEU A CA 1
ATOM 1223 C C . LEU A 1 149 ? -9.296 -11.198 10.470 1.00 97.06 149 LEU A C 1
ATOM 1225 O O . LEU A 1 149 ? -9.859 -11.641 11.475 1.00 97.06 149 LEU A O 1
ATOM 1229 N N . PHE A 1 150 ? -8.400 -10.212 10.535 1.00 95.75 150 PHE A N 1
ATOM 1230 C CA . PHE A 1 150 ? -8.034 -9.580 11.798 1.00 95.75 150 PHE A CA 1
ATOM 1231 C C . PHE A 1 150 ? -9.217 -8.834 12.440 1.00 95.75 150 PHE A C 1
ATOM 1233 O O . PHE A 1 150 ? -9.464 -8.978 13.638 1.00 95.75 150 PHE A O 1
ATOM 1240 N N . ALA A 1 151 ? -10.018 -8.111 11.652 1.00 94.06 151 ALA A N 1
ATOM 1241 C CA . ALA A 1 151 ? -11.226 -7.430 12.118 1.00 94.06 151 ALA A CA 1
ATOM 1242 C C . ALA A 1 151 ? -12.264 -8.405 12.699 1.00 94.06 151 ALA A C 1
ATOM 1244 O O . ALA A 1 151 ? -12.861 -8.141 13.748 1.00 94.06 151 ALA A O 1
ATOM 1245 N N . LEU A 1 152 ? -12.465 -9.552 12.041 1.00 93.25 152 LEU A N 1
ATOM 1246 C CA . LEU A 1 152 ? -13.357 -10.611 12.520 1.00 93.25 152 LEU A CA 1
ATOM 1247 C C . LEU A 1 152 ? -12.849 -11.200 13.840 1.00 93.25 152 LEU A C 1
ATOM 1249 O O . LEU A 1 152 ? -13.628 -11.335 14.786 1.00 93.25 152 LEU A O 1
ATOM 1253 N N . TYR A 1 153 ? -11.545 -11.469 13.942 1.00 91.25 153 TYR A N 1
ATOM 1254 C CA . TYR A 1 153 ? -10.927 -11.898 15.196 1.00 91.25 153 TYR A CA 1
ATOM 1255 C C . TYR A 1 153 ? -11.167 -10.882 16.325 1.00 91.25 153 TYR A C 1
ATOM 1257 O O . TYR A 1 153 ? -11.600 -11.257 17.419 1.00 91.25 153 TYR A O 1
ATOM 1265 N N . LEU A 1 154 ? -10.958 -9.587 16.067 1.00 88.62 154 LEU A N 1
ATOM 1266 C CA . LEU A 1 154 ? -11.176 -8.554 17.080 1.00 88.62 154 LEU A CA 1
ATOM 1267 C C . LEU A 1 154 ? -12.635 -8.509 17.547 1.00 88.62 154 LEU A C 1
ATOM 1269 O O . LEU A 1 154 ? -12.880 -8.445 18.755 1.00 88.62 154 LEU A O 1
ATOM 1273 N N . LYS A 1 155 ? -13.594 -8.608 16.618 1.00 86.50 155 LYS A N 1
ATOM 1274 C CA . LYS A 1 155 ? -15.032 -8.630 16.922 1.00 86.50 155 LYS A CA 1
ATOM 1275 C C . LYS A 1 155 ? -15.418 -9.810 17.814 1.00 86.50 155 LYS A C 1
ATOM 1277 O O . LYS A 1 155 ? -16.130 -9.624 18.800 1.00 86.50 155 LYS A O 1
ATOM 1282 N N . PHE A 1 156 ? -14.992 -11.020 17.453 1.00 83.94 156 PHE A N 1
ATOM 1283 C CA . PHE A 1 156 ? -15.483 -12.244 18.091 1.00 83.94 156 PHE A CA 1
ATOM 1284 C C . PHE A 1 156 ? -14.687 -12.654 19.332 1.00 83.94 156 PHE A C 1
ATOM 1286 O O . PHE A 1 156 ? -15.274 -13.186 20.275 1.00 83.94 156 PHE A O 1
ATOM 1293 N N . CYS A 1 157 ? -13.380 -12.391 19.356 1.00 77.31 157 CYS A N 1
ATOM 1294 C CA . CYS A 1 157 ? -12.474 -12.949 20.361 1.00 77.31 157 CYS A CA 1
ATOM 1295 C C . CYS A 1 157 ? -11.898 -11.893 21.313 1.00 77.31 157 CYS A C 1
ATOM 1297 O O . CYS A 1 157 ? -11.759 -12.161 22.506 1.00 77.31 157 CYS A O 1
ATOM 1299 N N . PHE A 1 158 ? -11.570 -10.694 20.820 1.00 69.00 158 PHE A N 1
ATOM 1300 C CA . PHE A 1 158 ? -10.834 -9.701 21.613 1.00 69.00 158 PHE A CA 1
ATOM 1301 C C . PHE A 1 158 ? -11.744 -8.701 22.335 1.00 69.00 158 PHE A C 1
ATOM 1303 O O . PHE A 1 158 ? -11.621 -8.499 23.544 1.00 69.00 158 PHE A O 1
ATOM 1310 N N . TYR A 1 159 ? -12.689 -8.092 21.612 1.00 65.75 159 TYR A N 1
ATOM 1311 C CA . TYR A 1 159 ? -13.534 -7.021 22.153 1.00 65.75 159 TYR A CA 1
ATOM 1312 C C . TYR A 1 159 ? -14.638 -7.542 23.085 1.00 65.75 159 TYR A C 1
ATOM 1314 O O . TYR A 1 159 ? -15.086 -6.830 23.979 1.00 65.75 159 TYR A O 1
ATOM 1322 N N . LYS A 1 160 ? -15.043 -8.809 22.924 1.00 62.16 160 LYS A N 1
ATOM 1323 C CA . LYS A 1 160 ? -15.979 -9.487 23.834 1.00 62.16 160 LYS A CA 1
ATOM 1324 C C . LYS A 1 160 ? -15.377 -9.719 25.230 1.00 62.16 160 LYS A C 1
ATOM 1326 O O . LYS A 1 160 ? -16.121 -9.739 26.203 1.00 62.16 160 LYS A O 1
ATOM 1331 N N . ASN A 1 161 ? -14.051 -9.866 25.320 1.00 55.00 161 ASN A N 1
ATOM 1332 C CA . ASN A 1 161 ? -13.341 -10.204 26.558 1.00 55.00 161 ASN A CA 1
ATOM 1333 C C . ASN A 1 161 ? -12.734 -8.993 27.289 1.00 55.00 161 ASN A C 1
ATOM 1335 O O . ASN A 1 161 ? -12.491 -9.081 28.489 1.00 55.00 161 ASN A O 1
ATOM 1339 N N . ASN A 1 162 ? -12.506 -7.864 26.611 1.00 57.34 162 ASN A N 1
ATOM 1340 C CA . ASN A 1 162 ? -11.948 -6.656 27.228 1.00 57.34 162 ASN A CA 1
ATOM 1341 C C . ASN A 1 162 ? -13.045 -5.613 27.496 1.00 57.34 162 ASN A C 1
ATOM 1343 O O . ASN A 1 162 ? -13.359 -4.781 26.648 1.00 57.34 162 ASN A O 1
ATOM 1347 N N . GLY A 1 163 ? -13.612 -5.656 28.706 1.00 48.81 163 GLY A N 1
ATOM 1348 C CA . GLY A 1 163 ? -14.559 -4.657 29.220 1.00 48.81 163 GLY A CA 1
ATOM 1349 C C . GLY A 1 163 ? -13.925 -3.333 29.674 1.00 48.81 163 GLY A C 1
ATOM 1350 O O . GLY A 1 163 ? -14.657 -2.416 30.041 1.00 48.81 163 GLY A O 1
ATOM 1351 N N . ASP A 1 164 ? -12.596 -3.205 29.632 1.00 49.88 164 ASP A N 1
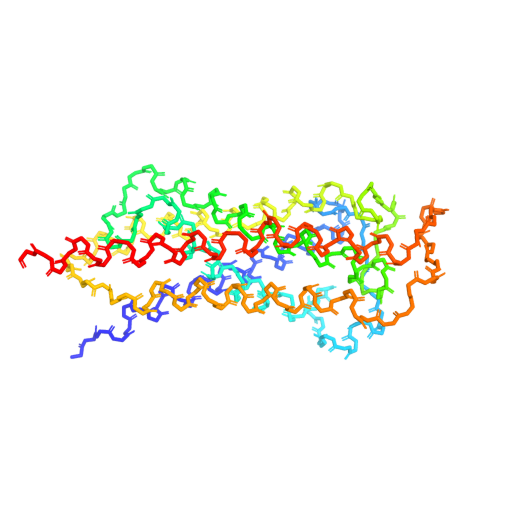ATOM 1352 C CA . ASP A 1 164 ? -11.882 -2.045 30.170 1.00 49.88 164 ASP A CA 1
ATOM 1353 C C . ASP A 1 164 ? -11.547 -0.999 29.101 1.00 49.88 164 ASP A C 1
ATOM 1355 O O . ASP A 1 164 ? -10.822 -1.250 28.133 1.00 49.88 164 ASP A O 1
ATOM 1359 N N . LYS A 1 165 ? -12.035 0.224 29.331 1.00 53.28 165 LYS A N 1
ATOM 1360 C CA . LYS A 1 165 ? -11.625 1.437 28.619 1.00 53.28 165 LYS A CA 1
ATOM 1361 C C . LYS A 1 165 ? -10.214 1.828 29.064 1.00 53.28 165 LYS A C 1
ATOM 1363 O O . LYS A 1 165 ? -10.050 2.708 29.902 1.00 53.28 165 LYS A O 1
ATOM 1368 N N . ASN A 1 166 ? -9.186 1.199 28.506 1.00 54.00 166 ASN A N 1
ATOM 1369 C CA . ASN A 1 166 ? -7.868 1.825 28.529 1.00 54.00 166 ASN A CA 1
ATOM 1370 C C . ASN A 1 166 ? -7.885 2.954 27.497 1.00 54.00 166 ASN A C 1
ATOM 1372 O O . ASN A 1 166 ? -7.889 2.694 26.292 1.00 54.00 166 ASN A O 1
ATOM 1376 N N . GLU A 1 167 ? -7.926 4.200 27.968 1.00 58.34 167 GLU A N 1
ATOM 1377 C CA . GLU A 1 167 ? -7.662 5.359 27.120 1.00 58.34 167 GLU A CA 1
ATOM 1378 C C . GLU A 1 167 ? -6.246 5.222 26.564 1.00 58.34 167 GLU A C 1
ATOM 1380 O O . GLU A 1 167 ? -5.252 5.397 27.271 1.00 58.34 167 GLU A O 1
ATOM 1385 N N . GLN A 1 168 ? -6.136 4.839 25.292 1.00 65.75 168 GLN A N 1
ATOM 1386 C CA . GLN A 1 168 ? -4.838 4.821 24.641 1.00 65.75 168 GLN A CA 1
ATOM 1387 C C . GLN A 1 168 ? -4.373 6.264 24.505 1.00 65.75 168 GLN A C 1
ATOM 1389 O O . GLN A 1 168 ? -5.117 7.137 24.043 1.00 65.75 168 GLN A O 1
ATOM 1394 N N . THR A 1 169 ? -3.137 6.501 24.929 1.00 74.94 169 THR A N 1
ATOM 1395 C CA . THR A 1 169 ? -2.538 7.829 24.944 1.00 74.94 169 THR A CA 1
ATOM 1396 C C . THR A 1 169 ? -2.397 8.370 23.524 1.00 74.94 169 THR A C 1
ATOM 1398 O O . THR A 1 169 ? -2.179 7.623 22.569 1.00 74.94 169 THR A O 1
ATOM 1401 N N . ARG A 1 170 ? -2.476 9.698 23.375 1.00 83.31 170 ARG A N 1
ATOM 1402 C CA . ARG A 1 170 ? -2.289 10.413 22.098 1.00 83.31 170 ARG A CA 1
ATOM 1403 C C . ARG A 1 170 ? -1.091 9.896 21.298 1.00 83.31 170 ARG A C 1
ATOM 1405 O O . ARG A 1 170 ? -1.175 9.727 20.086 1.00 83.31 170 ARG A O 1
ATOM 1412 N N . ASN A 1 171 ? 0.021 9.638 21.983 1.00 86.88 171 ASN A N 1
ATOM 1413 C CA . ASN A 1 171 ? 1.272 9.235 21.352 1.00 86.88 171 ASN A CA 1
ATOM 1414 C C . ASN A 1 171 ? 1.150 7.876 20.642 1.00 86.88 171 ASN A C 1
ATOM 1416 O O . ASN A 1 171 ? 1.745 7.712 19.583 1.00 86.88 171 ASN A O 1
ATOM 1420 N N . LEU A 1 172 ? 0.328 6.949 21.152 1.00 86.69 172 LEU A N 1
ATOM 1421 C CA . LEU A 1 172 ? 0.094 5.644 20.517 1.00 86.69 172 LEU A CA 1
ATOM 1422 C C . LEU A 1 172 ? -0.612 5.761 19.160 1.00 86.69 172 LEU A C 1
ATOM 1424 O O . LEU A 1 172 ? -0.393 4.928 18.287 1.00 86.69 172 LEU A O 1
ATOM 1428 N N . TRP A 1 173 ? -1.430 6.798 18.971 1.00 90.50 173 TRP A N 1
ATOM 1429 C CA . TRP A 1 173 ? -2.117 7.065 17.705 1.00 90.50 173 TRP A CA 1
ATOM 1430 C C . TRP A 1 173 ? -1.307 7.968 16.774 1.00 90.50 173 TRP A C 1
ATOM 1432 O O . TRP A 1 173 ? -1.370 7.813 15.556 1.00 90.50 173 TRP A O 1
ATOM 1442 N N . LEU A 1 174 ? -0.527 8.896 17.334 1.00 93.88 174 LEU A N 1
ATOM 1443 C CA . LEU A 1 174 ? 0.294 9.818 16.552 1.00 93.88 174 LEU A CA 1
ATOM 1444 C C . LEU A 1 174 ? 1.529 9.125 15.959 1.00 93.88 174 LEU A C 1
ATOM 1446 O O . LEU A 1 174 ? 1.872 9.386 14.810 1.00 93.88 174 LEU A O 1
ATOM 1450 N N . MET A 1 175 ? 2.170 8.218 16.706 1.00 94.56 175 MET A N 1
ATOM 1451 C CA . MET A 1 175 ? 3.376 7.514 16.251 1.00 94.56 175 MET A CA 1
ATOM 1452 C C . MET A 1 175 ? 3.169 6.781 14.915 1.00 94.56 175 MET A C 1
ATOM 1454 O O . MET A 1 175 ? 3.947 7.050 14.002 1.00 94.56 175 MET A O 1
ATOM 1458 N N . PRO A 1 176 ? 2.124 5.948 14.717 1.00 95.06 176 PRO A N 1
ATOM 1459 C CA . PRO A 1 176 ? 1.898 5.299 13.428 1.00 95.06 176 PRO A CA 1
ATOM 1460 C C . PRO A 1 176 ? 1.701 6.281 12.268 1.00 95.06 176 PRO A C 1
ATOM 1462 O O . PRO A 1 176 ? 2.190 6.037 11.169 1.00 95.06 176 PRO A O 1
ATOM 1465 N N . CYS A 1 177 ? 1.031 7.413 12.517 1.00 96.94 177 CYS A N 1
ATOM 1466 C CA . CYS A 1 177 ? 0.815 8.445 11.502 1.00 96.94 177 CYS A CA 1
ATOM 1467 C C . CYS A 1 177 ? 2.147 9.060 11.048 1.00 96.94 177 CYS A C 1
ATOM 1469 O O . CYS A 1 177 ? 2.390 9.189 9.848 1.00 96.94 177 CYS A O 1
ATOM 1471 N N . LEU A 1 178 ? 3.028 9.385 12.000 1.00 97.19 178 LEU A N 1
ATOM 1472 C CA . LEU A 1 178 ? 4.354 9.940 11.721 1.00 97.19 178 LEU A CA 1
ATOM 1473 C C . LEU A 1 178 ? 5.289 8.907 11.083 1.00 97.19 178 LEU A C 1
ATOM 1475 O O . LEU A 1 178 ? 6.018 9.241 10.156 1.00 97.19 178 LEU A O 1
ATOM 1479 N N . MET A 1 179 ? 5.249 7.652 11.536 1.00 97.62 179 MET A N 1
ATOM 1480 C CA . MET A 1 179 ? 6.035 6.562 10.948 1.00 97.62 179 MET A CA 1
ATOM 1481 C C . MET A 1 179 ? 5.637 6.306 9.495 1.00 97.62 179 MET A C 1
ATOM 1483 O O . MET A 1 179 ? 6.508 6.133 8.651 1.00 97.62 179 MET A O 1
ATOM 1487 N N . TYR A 1 180 ? 4.342 6.347 9.177 1.00 98.00 180 TYR A N 1
ATOM 1488 C CA . TYR A 1 180 ? 3.876 6.241 7.795 1.00 98.00 180 TYR A CA 1
ATOM 1489 C C . TYR A 1 180 ? 4.352 7.428 6.941 1.00 98.00 180 TYR A C 1
ATOM 1491 O O . TYR A 1 180 ? 4.789 7.241 5.809 1.00 98.00 180 TYR A O 1
ATOM 1499 N N . GLY A 1 181 ? 4.369 8.641 7.507 1.00 97.44 181 GLY A N 1
ATOM 1500 C CA . GLY A 1 181 ? 4.987 9.810 6.870 1.00 97.44 181 GLY A CA 1
ATOM 1501 C C . GLY A 1 181 ? 6.501 9.657 6.662 1.00 97.44 181 GLY A C 1
ATOM 1502 O O . GLY A 1 181 ? 7.028 10.074 5.635 1.00 97.44 181 GLY A O 1
ATOM 1503 N N . ALA A 1 182 ? 7.206 9.003 7.587 1.00 96.94 182 ALA A N 1
ATOM 1504 C CA . ALA A 1 182 ? 8.627 8.690 7.434 1.00 96.94 182 ALA A CA 1
ATOM 1505 C C . ALA A 1 182 ? 8.878 7.650 6.326 1.00 96.94 182 ALA A C 1
ATOM 1507 O O . ALA A 1 182 ? 9.846 7.782 5.581 1.00 96.94 182 ALA A O 1
ATOM 1508 N N . VAL A 1 183 ? 7.989 6.662 6.161 1.00 96.69 183 VAL A N 1
ATOM 1509 C CA . VAL A 1 183 ? 8.017 5.751 5.001 1.00 96.69 183 VAL A CA 1
ATOM 1510 C C . VAL A 1 183 ? 7.798 6.535 3.704 1.00 96.69 183 VAL A C 1
ATOM 1512 O O . VAL A 1 183 ? 8.531 6.332 2.740 1.00 96.69 183 VAL A O 1
ATOM 1515 N N . ALA A 1 184 ? 6.852 7.481 3.685 1.00 96.69 184 ALA A N 1
ATOM 1516 C CA . ALA A 1 184 ? 6.613 8.345 2.527 1.00 96.69 184 ALA A CA 1
ATOM 1517 C C . ALA A 1 184 ? 7.855 9.171 2.147 1.00 96.69 184 ALA A C 1
ATOM 1519 O O . ALA A 1 184 ? 8.168 9.306 0.964 1.00 96.69 184 ALA A O 1
ATOM 1520 N N . LEU A 1 185 ? 8.603 9.670 3.140 1.00 94.50 185 LEU A N 1
ATOM 1521 C CA . LEU A 1 185 ? 9.818 10.458 2.919 1.00 94.50 185 LEU A CA 1
ATOM 1522 C C . LEU A 1 185 ? 10.852 9.706 2.073 1.00 94.50 185 LEU A C 1
ATOM 1524 O O . LEU A 1 185 ? 11.447 10.309 1.184 1.00 94.50 185 LEU A O 1
ATOM 1528 N N . GLN A 1 186 ? 11.033 8.401 2.289 1.00 90.94 186 GLN A N 1
ATOM 1529 C CA . GLN A 1 186 ? 11.945 7.593 1.473 1.00 90.94 186 GLN A CA 1
ATOM 1530 C C . GLN A 1 186 ? 11.583 7.648 -0.020 1.00 90.94 186 GLN A C 1
ATOM 1532 O O . GLN A 1 186 ? 12.477 7.724 -0.863 1.00 90.94 186 GLN A O 1
ATOM 1537 N N . HIS A 1 187 ? 10.289 7.649 -0.346 1.00 93.06 187 HIS A N 1
ATOM 1538 C CA . HIS A 1 187 ? 9.808 7.698 -1.730 1.00 93.06 187 HIS A CA 1
ATOM 1539 C C . HIS A 1 187 ? 9.909 9.098 -2.328 1.00 93.06 187 HIS A C 1
ATOM 1541 O O . HIS A 1 187 ? 10.164 9.226 -3.517 1.00 93.06 187 HIS A O 1
ATOM 1547 N N . LEU A 1 188 ? 9.814 10.157 -1.518 1.00 94.12 188 LEU A N 1
ATOM 1548 C CA . LEU A 1 188 ? 10.079 11.525 -1.986 1.00 94.12 188 LEU A CA 1
ATOM 1549 C C . LEU A 1 188 ? 11.540 11.722 -2.397 1.00 94.12 188 LEU A C 1
ATOM 1551 O O . LEU A 1 188 ? 11.835 12.491 -3.307 1.00 94.12 188 LEU A O 1
ATOM 1555 N N . LE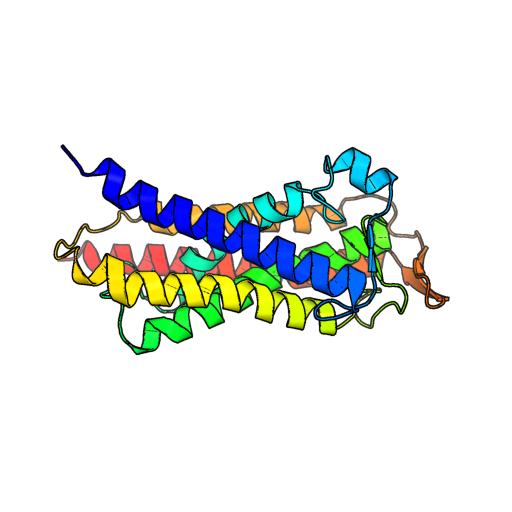U A 1 189 ? 12.468 11.015 -1.747 1.00 93.56 189 LEU A N 1
ATOM 1556 C CA . LEU A 1 189 ? 13.893 11.127 -2.053 1.00 93.56 189 LEU A CA 1
ATOM 1557 C C . LEU A 1 189 ? 14.274 10.499 -3.404 1.00 93.56 189 LEU A C 1
ATOM 1559 O O . LEU A 1 189 ? 15.376 10.743 -3.897 1.00 93.56 189 LEU A O 1
ATOM 1563 N N . VAL A 1 190 ? 13.369 9.744 -4.038 1.00 91.44 190 VAL A N 1
ATOM 1564 C CA . VAL A 1 190 ? 13.582 9.153 -5.368 1.00 91.44 190 VAL A CA 1
ATOM 1565 C C . VAL A 1 190 ? 13.849 10.219 -6.434 1.00 91.44 190 VAL A C 1
ATOM 1567 O O . VAL A 1 190 ? 14.670 9.972 -7.319 1.00 91.44 190 VAL A O 1
ATOM 1570 N N . ILE A 1 191 ? 13.259 11.415 -6.331 1.00 92.62 191 ILE A N 1
ATOM 1571 C CA . ILE A 1 191 ? 13.506 12.509 -7.288 1.00 92.62 191 ILE A CA 1
ATOM 1572 C C . ILE A 1 191 ? 14.969 12.970 -7.309 1.00 92.62 191 ILE A C 1
ATOM 1574 O O . ILE A 1 191 ? 15.478 13.376 -8.348 1.00 92.62 191 ILE A O 1
ATOM 1578 N N . PHE A 1 192 ? 15.672 12.845 -6.180 1.00 92.44 192 PHE A N 1
ATOM 1579 C CA . PHE A 1 192 ? 17.085 13.210 -6.059 1.00 92.44 192 PHE A CA 1
ATOM 1580 C C . PHE A 1 192 ? 18.030 12.075 -6.454 1.00 92.44 192 PHE A C 1
ATOM 1582 O O . PHE A 1 192 ? 19.244 12.272 -6.515 1.00 92.44 192 PHE A O 1
ATOM 1589 N N . SER A 1 193 ? 17.504 10.877 -6.723 1.00 87.75 193 SER A N 1
ATOM 1590 C CA . SER A 1 193 ? 18.325 9.799 -7.266 1.00 87.75 193 SER A CA 1
ATOM 1591 C C . SER A 1 193 ? 18.718 10.130 -8.713 1.00 87.75 193 SER A C 1
ATOM 1593 O O . SER A 1 193 ? 17.887 10.570 -9.507 1.00 87.75 193 SER A O 1
ATOM 1595 N N . GLY A 1 194 ? 19.992 9.944 -9.072 1.00 88.31 194 GLY A N 1
ATOM 1596 C CA . GLY A 1 194 ? 20.520 10.281 -10.403 1.00 88.31 194 GLY A CA 1
ATOM 1597 C C . GLY A 1 194 ? 19.905 9.467 -11.553 1.00 88.31 194 GLY A C 1
ATOM 1598 O O . GLY A 1 194 ? 19.157 8.516 -11.328 1.00 88.31 194 GLY A O 1
ATOM 1599 N N . GLY A 1 195 ? 20.217 9.839 -12.799 1.00 87.44 195 GLY A N 1
ATOM 1600 C CA . GLY A 1 195 ? 19.723 9.154 -14.004 1.00 87.44 195 GLY A CA 1
ATOM 1601 C C . GLY A 1 195 ? 18.329 9.602 -14.448 1.00 87.44 195 GLY A C 1
ATOM 1602 O O . GLY A 1 195 ? 17.499 8.759 -14.753 1.00 87.44 195 GLY A O 1
ATOM 1603 N N . GLY A 1 196 ? 18.036 10.907 -14.415 1.00 86.56 196 GLY A N 1
ATOM 1604 C CA . GLY A 1 196 ? 16.764 11.458 -14.913 1.00 86.56 196 GLY A CA 1
ATOM 1605 C C . GLY A 1 196 ? 16.595 11.302 -16.428 1.00 86.56 196 GLY A C 1
ATOM 1606 O O . GLY A 1 196 ? 15.539 10.874 -16.879 1.00 86.56 196 GLY A O 1
ATOM 1607 N N . ASP A 1 197 ? 17.666 11.530 -17.190 1.00 89.19 197 ASP A N 1
ATOM 1608 C CA . ASP A 1 197 ? 17.661 11.438 -18.660 1.00 89.19 197 ASP A CA 1
ATOM 1609 C C . ASP A 1 197 ? 17.752 9.992 -19.181 1.00 89.19 197 ASP A C 1
ATOM 1611 O O . ASP A 1 197 ? 17.734 9.742 -20.387 1.00 89.19 197 ASP A O 1
ATOM 1615 N N . ALA A 1 198 ? 17.888 9.016 -18.278 1.00 94.00 198 ALA A N 1
ATOM 1616 C CA . ALA A 1 198 ? 17.956 7.613 -18.649 1.00 94.00 198 ALA A CA 1
ATOM 1617 C C . ALA A 1 198 ? 16.590 7.122 -19.145 1.00 94.00 198 ALA A C 1
ATOM 1619 O O . ALA A 1 198 ? 15.539 7.511 -18.635 1.00 94.00 198 ALA A O 1
ATOM 1620 N N . THR A 1 199 ? 16.616 6.218 -20.119 1.00 94.88 199 THR A N 1
ATOM 1621 C CA . THR A 1 199 ? 15.427 5.521 -20.615 1.00 94.88 199 THR A CA 1
ATOM 1622 C C . THR A 1 199 ? 15.540 4.046 -20.266 1.00 94.88 199 THR A C 1
ATOM 1624 O O . THR A 1 199 ? 16.590 3.440 -20.481 1.00 94.88 199 THR A O 1
ATOM 1627 N N . VAL A 1 200 ? 14.463 3.462 -19.746 1.00 94.69 200 VAL A N 1
ATOM 1628 C CA . VAL A 1 200 ? 14.375 2.022 -19.472 1.00 94.69 200 VAL A CA 1
ATOM 1629 C C . VAL A 1 200 ? 13.288 1.412 -20.339 1.00 94.69 200 VAL A C 1
ATOM 1631 O O . VAL A 1 200 ? 12.215 1.989 -20.488 1.00 94.69 200 VAL A O 1
ATOM 1634 N N . THR A 1 201 ? 13.569 0.245 -20.917 1.00 94.88 201 THR A N 1
ATOM 1635 C CA . THR A 1 201 ? 12.620 -0.484 -21.763 1.00 94.88 201 THR A CA 1
ATOM 1636 C C . THR A 1 201 ? 12.121 -1.719 -21.025 1.00 94.88 201 THR A C 1
ATOM 1638 O O . THR A 1 201 ? 12.922 -2.531 -20.562 1.00 94.88 201 THR A O 1
ATOM 1641 N N . THR A 1 202 ? 10.803 -1.834 -20.881 1.00 93.19 202 THR A N 1
ATOM 1642 C CA . THR A 1 202 ? 10.130 -2.989 -20.279 1.00 93.19 202 THR A CA 1
ATOM 1643 C C . THR A 1 202 ? 10.035 -4.151 -21.274 1.00 93.19 202 THR A C 1
ATOM 1645 O O . THR A 1 202 ? 10.234 -3.975 -22.476 1.00 93.19 202 THR A O 1
ATOM 1648 N N . LEU A 1 203 ? 9.753 -5.366 -20.786 1.00 92.69 203 LEU A N 1
ATOM 1649 C CA . LEU A 1 203 ? 9.718 -6.577 -21.625 1.00 92.69 203 LEU A CA 1
ATOM 1650 C C . LEU A 1 203 ? 8.634 -6.543 -22.715 1.00 92.69 203 LEU A C 1
ATOM 1652 O O . LEU A 1 203 ? 8.775 -7.199 -23.743 1.00 92.69 203 LEU A O 1
ATOM 1656 N N . ASP A 1 204 ? 7.594 -5.730 -22.530 1.00 92.31 204 ASP A N 1
ATOM 1657 C CA . ASP A 1 204 ? 6.547 -5.457 -23.521 1.00 92.31 204 ASP A CA 1
ATOM 1658 C C . ASP A 1 204 ? 6.994 -4.499 -24.647 1.00 92.31 204 ASP A C 1
ATOM 1660 O O . ASP A 1 204 ? 6.188 -4.128 -25.503 1.00 92.31 204 ASP A O 1
ATOM 1664 N N . GLY A 1 205 ? 8.264 -4.078 -24.652 1.00 93.31 205 GLY A N 1
ATOM 1665 C CA . GLY A 1 205 ? 8.854 -3.198 -25.660 1.00 93.31 205 GLY A CA 1
ATOM 1666 C C . GLY A 1 205 ? 8.552 -1.711 -25.463 1.00 93.31 205 GLY A C 1
ATOM 1667 O O . GLY A 1 205 ? 8.964 -0.901 -26.296 1.00 93.31 205 GLY A O 1
ATOM 1668 N N . ARG A 1 206 ? 7.852 -1.320 -24.389 1.00 94.94 206 ARG A N 1
ATOM 1669 C CA . ARG A 1 206 ? 7.622 0.097 -24.069 1.00 94.94 206 ARG A CA 1
ATOM 1670 C C . ARG A 1 206 ? 8.843 0.697 -23.389 1.00 94.94 206 ARG A C 1
ATOM 1672 O O . ARG A 1 206 ? 9.451 0.080 -22.521 1.00 94.94 206 ARG A O 1
ATOM 1679 N N . SER A 1 207 ? 9.168 1.929 -23.753 1.00 96.00 207 SER A N 1
ATOM 1680 C CA . SER A 1 207 ? 10.259 2.683 -23.144 1.00 96.00 207 SER A CA 1
ATOM 1681 C C . SER A 1 207 ? 9.712 3.810 -22.277 1.00 96.00 207 SER A C 1
ATOM 1683 O O . SER A 1 207 ? 8.785 4.515 -22.673 1.00 96.00 207 SER A O 1
ATOM 1685 N N . TRP A 1 208 ? 10.309 3.982 -21.103 1.00 96.06 208 TRP A N 1
ATOM 1686 C CA . TRP A 1 208 ? 9.921 4.968 -20.104 1.00 96.06 208 TRP A CA 1
ATOM 1687 C C . TRP A 1 208 ? 11.119 5.841 -19.747 1.00 96.06 208 TRP A C 1
ATOM 1689 O O . TRP A 1 208 ? 12.221 5.330 -19.523 1.00 96.06 208 TRP A O 1
ATOM 1699 N N . ILE A 1 209 ? 10.899 7.151 -19.668 1.00 96.62 209 ILE A N 1
ATOM 1700 C CA . ILE A 1 209 ? 11.906 8.097 -19.190 1.00 96.62 209 ILE A CA 1
ATOM 1701 C C . ILE A 1 209 ? 11.933 8.016 -17.664 1.00 96.62 209 ILE A C 1
ATOM 1703 O O . ILE A 1 209 ? 10.905 8.134 -16.995 1.00 96.62 209 ILE A O 1
ATOM 1707 N N . VAL A 1 210 ? 13.116 7.793 -17.096 1.00 96.81 210 VAL A N 1
ATOM 1708 C CA . VAL A 1 210 ? 13.274 7.599 -15.651 1.00 96.81 210 VAL A CA 1
ATOM 1709 C C . VAL A 1 210 ? 12.900 8.868 -14.877 1.00 96.81 210 VAL A C 1
ATOM 1711 O O . VAL A 1 210 ? 12.313 8.763 -13.801 1.00 96.81 210 VAL A O 1
ATOM 1714 N N . GLY A 1 211 ? 13.194 10.056 -15.414 1.00 96.38 211 GLY A N 1
ATOM 1715 C CA . GLY A 1 211 ? 12.751 11.340 -14.862 1.00 96.38 211 GLY A CA 1
ATOM 1716 C C . GLY A 1 211 ? 11.232 11.416 -14.673 1.00 96.38 211 GLY A C 1
ATOM 1717 O O . GLY A 1 211 ? 10.782 11.679 -13.557 1.00 96.38 211 GLY A O 1
ATOM 1718 N N . ASP A 1 212 ? 10.460 11.072 -15.708 1.00 96.44 212 ASP A N 1
ATOM 1719 C CA . ASP A 1 212 ? 8.989 11.102 -15.685 1.00 96.44 212 ASP A CA 1
ATOM 1720 C C . ASP A 1 212 ? 8.411 10.168 -14.615 1.00 96.44 212 ASP A C 1
ATOM 1722 O O . ASP A 1 212 ? 7.474 10.532 -13.897 1.00 96.44 212 ASP A O 1
ATOM 1726 N N . ILE A 1 213 ? 8.998 8.971 -14.465 1.00 97.12 213 ILE A N 1
ATOM 1727 C CA . ILE A 1 213 ? 8.618 8.024 -13.407 1.00 97.12 213 ILE A CA 1
ATOM 1728 C C . ILE A 1 213 ? 8.823 8.683 -12.041 1.00 97.12 213 ILE A C 1
ATOM 1730 O O . ILE A 1 213 ? 7.906 8.718 -11.221 1.00 97.12 213 ILE A O 1
ATOM 1734 N N . LYS A 1 214 ? 10.016 9.228 -11.784 1.00 96.38 214 LYS A N 1
ATOM 1735 C CA . LYS A 1 214 ? 10.368 9.810 -10.481 1.00 96.38 214 LYS A CA 1
ATOM 1736 C C . LYS A 1 214 ? 9.485 11.002 -10.127 1.00 96.38 214 LYS A C 1
ATOM 1738 O O . LYS A 1 214 ? 9.012 11.082 -8.992 1.00 96.38 214 LYS A O 1
ATOM 1743 N N . GLU A 1 215 ? 9.254 11.908 -11.071 1.00 96.69 215 GLU A N 1
ATOM 1744 C CA . GLU A 1 215 ? 8.403 13.082 -10.860 1.00 96.69 215 GLU A CA 1
ATOM 1745 C C . GLU A 1 215 ? 6.946 12.681 -10.598 1.00 96.69 215 GLU A C 1
ATOM 1747 O O . GLU A 1 215 ? 6.319 13.186 -9.659 1.00 96.69 215 GLU A O 1
ATOM 1752 N N . THR A 1 216 ? 6.429 11.708 -11.353 1.00 97.31 216 THR A N 1
ATOM 1753 C CA . THR A 1 216 ? 5.057 11.216 -11.176 1.00 97.31 216 THR A CA 1
ATOM 1754 C C . THR A 1 216 ? 4.879 10.532 -9.823 1.00 97.31 216 THR A C 1
ATOM 1756 O O . THR A 1 216 ? 3.941 10.852 -9.091 1.00 97.31 216 THR A O 1
ATOM 1759 N N . LEU A 1 217 ? 5.801 9.642 -9.441 1.00 97.50 217 LEU A N 1
ATOM 1760 C CA . LEU A 1 217 ? 5.772 8.976 -8.135 1.00 97.50 217 LEU A CA 1
ATOM 1761 C C . LEU A 1 217 ? 5.889 9.969 -6.977 1.00 97.50 217 LEU A C 1
ATOM 1763 O O . LEU A 1 217 ? 5.167 9.850 -5.988 1.00 97.50 217 LEU A O 1
ATOM 1767 N N . THR A 1 218 ? 6.755 10.977 -7.108 1.00 97.19 218 THR A N 1
ATOM 1768 C CA . THR A 1 218 ? 6.922 12.020 -6.085 1.00 97.19 218 THR A CA 1
ATOM 1769 C C . THR A 1 218 ? 5.637 12.825 -5.926 1.00 97.19 218 THR A C 1
ATOM 1771 O O . THR A 1 218 ? 5.157 13.006 -4.806 1.00 97.19 218 THR A O 1
ATOM 1774 N N . THR A 1 219 ? 5.035 13.242 -7.040 1.00 97.94 219 THR A N 1
ATOM 1775 C CA . THR A 1 219 ? 3.742 13.937 -7.054 1.00 97.94 219 THR A CA 1
ATOM 1776 C C . THR A 1 219 ? 2.652 13.106 -6.378 1.00 97.94 219 THR A C 1
ATOM 1778 O O . THR A 1 219 ? 1.969 13.599 -5.477 1.00 97.94 219 THR A O 1
ATOM 1781 N N . ILE A 1 220 ? 2.519 11.829 -6.748 1.00 97.75 220 ILE A N 1
ATOM 1782 C CA . ILE A 1 220 ? 1.541 10.921 -6.138 1.00 97.75 220 ILE A CA 1
ATOM 1783 C C . ILE A 1 220 ? 1.799 10.798 -4.636 1.00 97.75 220 ILE A C 1
ATOM 1785 O O . ILE A 1 220 ? 0.865 10.958 -3.853 1.00 97.75 220 ILE A O 1
ATOM 1789 N N . CYS A 1 221 ? 3.044 10.589 -4.211 1.00 98.12 221 CYS A N 1
ATOM 1790 C CA . CYS A 1 221 ? 3.402 10.441 -2.801 1.00 98.12 221 CYS A CA 1
ATOM 1791 C C . CYS A 1 221 ? 3.035 11.680 -1.964 1.00 98.12 221 CYS A C 1
ATOM 1793 O O . CYS A 1 221 ? 2.461 11.542 -0.878 1.00 98.12 221 CYS A O 1
ATOM 1795 N N . ILE A 1 222 ? 3.279 12.890 -2.486 1.00 98.19 222 ILE A N 1
ATOM 1796 C CA . ILE A 1 222 ? 2.903 14.156 -1.830 1.00 98.19 222 ILE A CA 1
ATOM 1797 C C . ILE A 1 222 ? 1.385 14.236 -1.626 1.00 98.19 222 ILE A C 1
ATOM 1799 O O . ILE A 1 222 ? 0.909 14.502 -0.519 1.00 98.19 222 ILE A O 1
ATOM 1803 N N . PHE A 1 223 ? 0.606 13.988 -2.677 1.00 98.19 223 PHE A N 1
ATOM 1804 C CA . PHE A 1 223 ? -0.848 14.160 -2.620 1.00 98.19 223 PHE A CA 1
ATOM 1805 C C . PHE A 1 223 ? -1.599 12.959 -2.035 1.00 98.19 223 PHE A C 1
ATOM 1807 O O . PHE A 1 223 ? -2.806 13.048 -1.812 1.00 98.19 223 PHE A O 1
ATOM 1814 N N . THR A 1 224 ? -0.905 11.860 -1.736 1.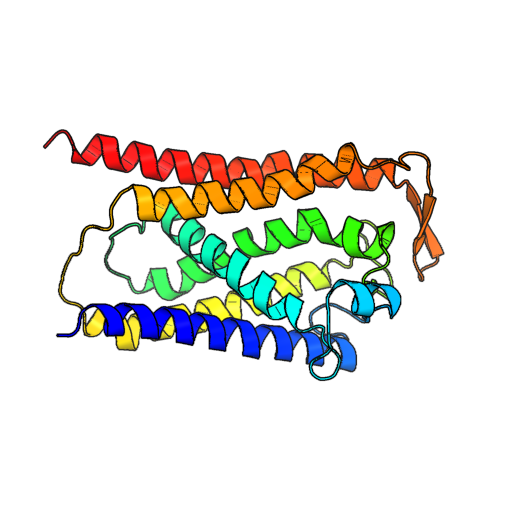00 97.81 224 THR A N 1
ATOM 1815 C CA . THR A 1 224 ? -1.502 10.660 -1.140 1.00 97.81 224 THR A CA 1
ATOM 1816 C C . THR A 1 224 ? -0.909 10.355 0.231 1.00 97.81 224 THR A C 1
ATOM 1818 O O . THR A 1 224 ? -1.517 10.704 1.241 1.00 97.81 224 THR A O 1
ATOM 1821 N N . MET A 1 225 ? 0.270 9.736 0.307 1.00 98.25 225 MET A N 1
ATOM 1822 C CA . MET A 1 225 ? 0.846 9.269 1.566 1.00 98.25 225 MET A CA 1
ATOM 1823 C C . MET A 1 225 ? 1.142 10.415 2.539 1.00 98.25 225 MET A C 1
ATOM 1825 O O . MET A 1 225 ? 0.788 10.324 3.719 1.00 98.25 225 MET A O 1
ATOM 1829 N N . VAL A 1 226 ? 1.750 11.506 2.055 1.00 98.25 226 VAL A N 1
ATOM 1830 C CA . VAL A 1 226 ? 2.053 12.683 2.890 1.00 98.25 226 VAL A CA 1
ATOM 1831 C C . VAL A 1 226 ? 0.760 13.342 3.361 1.00 98.25 226 VAL A C 1
ATOM 1833 O O . VAL A 1 226 ? 0.613 13.622 4.552 1.00 98.25 226 VAL A O 1
ATOM 1836 N N . PHE A 1 227 ? -0.209 13.525 2.459 1.00 98.44 227 PHE A N 1
ATOM 1837 C CA . PHE A 1 227 ? -1.520 14.066 2.813 1.00 98.44 227 PHE A CA 1
ATOM 1838 C C . PHE A 1 227 ? -2.238 13.211 3.867 1.00 98.44 227 PHE A C 1
ATOM 1840 O O . PHE A 1 227 ? -2.709 13.749 4.868 1.00 98.44 227 PHE A O 1
ATOM 1847 N N . ILE A 1 228 ? -2.286 11.886 3.694 1.00 98.25 228 ILE A N 1
ATOM 1848 C CA . ILE A 1 228 ? -2.934 10.970 4.641 1.00 98.25 228 ILE A CA 1
ATOM 1849 C C . ILE A 1 228 ? -2.239 10.996 6.002 1.00 98.25 228 ILE A C 1
ATOM 1851 O O . ILE A 1 228 ? -2.931 11.073 7.016 1.00 98.25 228 ILE A O 1
ATOM 1855 N N . SER A 1 229 ? -0.903 10.997 6.039 1.00 98.25 229 SER A N 1
ATOM 1856 C CA . SER A 1 229 ? -0.130 11.122 7.282 1.00 98.25 229 SER A CA 1
ATOM 1857 C C . SER A 1 229 ? -0.411 12.446 8.006 1.00 98.25 229 SER A C 1
ATOM 1859 O O . SER A 1 229 ? -0.618 12.463 9.226 1.00 98.25 229 SER A O 1
ATOM 1861 N N . ALA A 1 230 ? -0.472 13.558 7.268 1.00 98.25 230 ALA A N 1
ATOM 1862 C CA . ALA A 1 230 ? -0.778 14.874 7.822 1.00 98.25 230 ALA A CA 1
ATOM 1863 C C . ALA A 1 230 ? -2.224 14.951 8.336 1.00 98.25 230 ALA A C 1
ATOM 1865 O O . ALA A 1 230 ? -2.459 15.383 9.467 1.00 98.25 230 ALA A O 1
ATOM 1866 N N . LEU A 1 231 ? -3.188 14.473 7.543 1.00 98.06 231 LEU A N 1
ATOM 1867 C CA . LEU A 1 231 ? -4.604 14.435 7.899 1.00 98.06 231 LEU A CA 1
ATOM 1868 C C . LEU A 1 231 ? -4.838 13.575 9.143 1.00 98.06 231 LEU A C 1
ATOM 1870 O O . LEU A 1 231 ? -5.500 14.014 10.085 1.00 98.06 231 LEU A O 1
ATOM 1874 N N . SER A 1 232 ? -4.283 12.364 9.178 1.00 97.44 232 SER A N 1
ATOM 1875 C CA . SER A 1 232 ? -4.443 11.459 10.314 1.00 97.44 232 SER A CA 1
ATOM 1876 C C . SER A 1 232 ? -3.804 12.039 11.580 1.00 97.44 232 SER A C 1
ATOM 1878 O O . SER A 1 232 ? -4.427 12.020 12.645 1.00 97.44 232 SER A O 1
ATOM 1880 N N . SER A 1 233 ? -2.624 12.656 11.464 1.00 96.94 233 SER A N 1
ATOM 1881 C CA . SER A 1 233 ? -1.969 13.364 12.571 1.00 96.94 233 SER A CA 1
ATOM 1882 C C . SER A 1 233 ? -2.820 14.528 13.086 1.00 96.94 233 SER A C 1
ATOM 1884 O O . SER A 1 233 ? -3.034 14.645 14.295 1.00 96.94 233 SER A O 1
ATOM 1886 N N . ALA A 1 234 ? -3.378 15.348 12.189 1.00 96.44 234 ALA A N 1
ATOM 1887 C CA . ALA A 1 234 ? -4.261 16.455 12.551 1.00 96.44 234 ALA A CA 1
ATOM 1888 C C . ALA A 1 234 ? -5.518 15.969 13.290 1.00 96.44 234 ALA A C 1
ATOM 1890 O O . ALA A 1 234 ? -5.882 16.542 14.320 1.00 96.44 234 ALA A O 1
ATOM 1891 N N . LYS A 1 235 ? -6.139 14.868 12.838 1.00 94.69 235 LYS A N 1
ATOM 1892 C CA . LYS A 1 235 ? -7.296 14.257 13.519 1.00 94.69 235 LYS A CA 1
ATOM 1893 C C . LYS A 1 235 ? -6.952 13.794 14.938 1.00 94.69 235 LYS A C 1
ATOM 1895 O O . LYS A 1 235 ? -7.717 14.049 15.870 1.00 94.69 235 LYS A O 1
ATOM 1900 N N . VAL A 1 236 ? -5.794 13.156 15.126 1.00 92.88 236 VAL A N 1
ATOM 1901 C CA . VAL A 1 236 ? -5.326 12.712 16.453 1.00 92.88 236 VAL A CA 1
ATOM 1902 C C . VAL A 1 236 ? -5.084 13.904 17.390 1.00 92.88 236 VAL A C 1
ATOM 1904 O O . VAL A 1 236 ? -5.485 13.870 18.559 1.00 92.88 236 VAL A O 1
ATOM 1907 N N . LEU A 1 237 ? -4.466 14.975 16.885 1.00 91.62 237 LEU A N 1
ATOM 1908 C CA . LEU A 1 237 ? -4.205 16.189 17.662 1.00 91.62 237 LEU A CA 1
ATOM 1909 C C . LEU A 1 237 ? -5.506 16.907 18.053 1.00 91.62 237 LEU A C 1
ATOM 1911 O O . LEU A 1 237 ? -5.697 17.210 19.232 1.00 91.62 237 LEU A O 1
ATOM 1915 N N . ALA A 1 238 ? -6.434 17.092 17.110 1.00 88.88 238 ALA A N 1
ATOM 1916 C CA . ALA A 1 238 ? -7.704 17.784 17.345 1.00 88.88 238 ALA A CA 1
ATOM 1917 C C . ALA A 1 238 ? -8.587 17.078 18.389 1.00 88.88 238 ALA A C 1
ATOM 1919 O O . ALA A 1 238 ? -9.162 17.728 19.266 1.00 88.88 238 ALA A O 1
ATOM 1920 N N . LYS A 1 239 ? -8.654 15.740 18.354 1.00 81.38 239 LYS A N 1
ATOM 1921 C CA . LYS A 1 239 ? -9.433 14.958 19.331 1.00 81.38 239 LYS A CA 1
ATOM 1922 C C . LYS A 1 239 ? -8.894 15.104 20.758 1.00 81.38 239 LYS A C 1
ATOM 1924 O O . LYS A 1 239 ? -9.674 15.081 21.704 1.00 81.38 239 LYS A O 1
ATOM 1929 N N . THR A 1 240 ? -7.582 15.307 20.908 1.00 65.06 240 THR A N 1
ATOM 1930 C CA . THR A 1 240 ? -6.948 15.515 22.221 1.00 65.06 240 THR A CA 1
ATOM 1931 C C . THR A 1 240 ? -7.294 16.886 22.809 1.00 65.06 240 THR A C 1
ATOM 1933 O O . THR A 1 240 ? -7.554 17.001 24.006 1.00 65.06 240 THR A O 1
ATOM 1936 N N . SER A 1 241 ? -7.345 17.932 21.979 1.00 62.31 241 SER A N 1
ATOM 1937 C CA . SER A 1 241 ? -7.744 19.274 22.426 1.00 62.31 241 SER A CA 1
ATOM 1938 C C . SER A 1 241 ? -9.187 19.311 22.944 1.00 62.31 241 SER A C 1
ATOM 1940 O O . SER A 1 241 ? -9.485 20.049 23.877 1.00 62.31 241 SER A O 1
ATOM 1942 N N . ALA A 1 242 ? -10.076 18.482 22.389 1.00 60.69 242 ALA A N 1
ATOM 1943 C CA . ALA A 1 242 ? -11.472 18.399 22.817 1.00 60.69 242 ALA A CA 1
ATOM 1944 C C . ALA A 1 242 ? -11.674 17.654 24.154 1.00 60.69 242 ALA A C 1
ATOM 1946 O O . ALA A 1 242 ? -12.654 17.917 24.851 1.00 60.69 242 ALA A O 1
ATOM 1947 N N . SER A 1 243 ? -10.776 16.734 24.529 1.00 58.81 243 SER A N 1
ATOM 1948 C CA . SER A 1 243 ? -10.870 15.982 25.792 1.00 58.81 243 SER A CA 1
ATOM 1949 C C . SER A 1 243 ? -10.242 16.701 26.990 1.00 58.81 243 SER A C 1
ATOM 1951 O O . SER A 1 243 ? -10.618 16.403 28.115 1.00 58.81 243 SER A O 1
ATOM 1953 N N . GLY A 1 244 ? -9.308 17.634 26.768 1.00 52.69 244 GLY A N 1
ATOM 1954 C CA . GLY A 1 244 ? -8.632 18.395 27.834 1.00 52.69 244 GLY A CA 1
ATOM 1955 C C . GLY A 1 244 ? -9.399 19.611 28.375 1.00 52.69 244 GLY A C 1
ATOM 1956 O O . GLY A 1 244 ? -8.932 20.236 29.318 1.00 52.69 244 GLY A O 1
ATOM 1957 N N . ASN A 1 245 ? -10.555 19.946 27.790 1.00 44.44 245 ASN A N 1
ATOM 1958 C CA . ASN A 1 245 ? -11.429 21.057 28.201 1.00 44.44 245 ASN A CA 1
ATOM 1959 C C . ASN A 1 245 ? -12.645 20.593 29.037 1.00 44.44 245 ASN A C 1
ATOM 1961 O O . ASN A 1 245 ? -13.676 21.267 29.052 1.00 44.44 245 ASN A O 1
ATOM 1965 N N . LYS A 1 246 ? -12.558 19.429 29.689 1.00 40.16 246 LYS A N 1
ATOM 1966 C CA . LYS A 1 246 ? -13.586 18.903 30.599 1.00 40.16 246 LYS A CA 1
ATOM 1967 C C . LYS A 1 246 ? -13.028 18.679 31.991 1.00 40.16 246 LYS A C 1
ATOM 1969 O O . LYS A 1 246 ? -11.867 18.226 32.075 1.00 40.16 246 LYS A O 1
#

Radius of gyration: 19.4 Å; Cα contacts (8 Å, |Δi|>4): 341; chains: 1; bounding box: 41×42×62 Å

Nearest PDB structures (foldseek):
  8wx1-assembly1_A  TM=2.438E-01  e=1.120E+00  Mus musculus
  4ja3-assembly1_A  TM=2.494E-01  e=2.574E+00  Escherichia coli K-12
  4u4v-assembly1_A  TM=2.320E-01  e=4.914E+00  Escherichia coli str. K-12 substr. MG1655

Mean predicted aligned error: 5.81 Å

Secondary structure (DSSP, 8-state):
--SHHHHHHHHHHHHHHHHHHHHHHHHHHHHH-TTT-SEEE-HHHHHHH--EETTEEHHHHHHHHHHHHHHHHHHHHHTT-TT----TTHHHHHHHHHHHHHHHHHHHHHHIIIIIT-SEEETT--TBTTB-HHHHHHHHHHHHHHHHHHHHHIIIIITTT--------HHHHHHHHHHHHHHHHHHHGGGGSS-SS-EEE-TTS-EEEHHHHHHHHHHHHIIIIIHHHHHHHHHHHHHHHHHTT-

Sequence (246 aa):
MPRIYSYFFPASLFFALTFVISWSYETLSIYTGFPFGHYHYTDHYTDLIGPKLGVVPIFIMFSYFAVGYLSWMIGQVLLDRQNSKFGGADVFTIPVFSAFVMVLWDLCFDPFASTVRQGWIWENGGGFFGVPIGNYLGWFLCTYTFFQLFALYLKFCFYKNNGDKNEQTRNLWLMPCLMYGAVALQHLLVIFSGGGDATVTTLDGRSWIVGDIKETLTTICIFTMVFISALSSAKVLAKTSASGNK

Organism: NCBI:txid1691940

InterPro domains:
  IPR007354 Bisanhydrobacterioruberin hydratase CruF-like [PF04240] (12-194)
  IPR007354 Bisanhydrobacterioruberin hydratase CruF-like [PTHR39419] (12-165)

Foldseek 3Di:
DDPPVLVVVLLVLLLVLLQVLVLVQVVCCCVPVPQFGHKAFDPVLCVVQDDDPVRHRNNVSVVSSLLLVLLLLLLCLVVVVQLHQLDPCNLQSSLQSSLVLSLLLCLLPVLCCCFVVVRMAHQQADDLNRGHPSNSVSSSVSSSRSSNVSSVCCVPPRSVPDPDRPNDDLCVSLVSLVVLLVSLVVSLCLLVDDQQQPWTAGNNRDIDRSVVSSVVSNVSSVVRSNVSSVVSNVSSVVVVVVVVVD

Solvent-accessible surface area (backbone atoms only — not comparable to full-atom values): 12845 Å² total; per-residue (Å²): 140,78,74,67,63,70,57,49,53,59,53,53,48,50,43,51,38,33,34,54,49,47,50,48,47,51,53,40,6,56,76,70,28,48,49,48,36,49,43,50,74,33,68,76,37,39,72,74,54,40,66,56,62,85,91,44,46,51,50,56,33,54,51,48,34,56,52,43,51,31,17,49,54,45,20,31,44,73,70,66,44,68,86,49,82,87,49,83,65,49,40,52,54,34,20,53,46,13,15,53,53,39,40,49,53,50,69,36,40,45,41,53,43,22,54,74,62,48,33,34,44,38,57,77,27,32,86,56,67,36,39,37,71,47,29,57,54,25,48,30,51,51,41,26,49,38,37,33,54,50,34,49,46,40,60,71,63,48,57,75,71,53,86,70,88,69,78,70,55,69,63,73,63,36,49,39,22,52,51,49,30,54,58,40,49,63,46,51,51,48,61,77,48,82,63,44,91,40,73,42,70,43,78,60,71,52,73,44,51,41,35,61,52,31,52,51,27,30,52,49,34,51,74,40,44,40,42,51,21,50,51,37,36,49,51,52,54,54,57,50,61,67,61,72,77,111